Protein AF-A0A7W0Y5X2-F1 (afdb_monomer_lite)

Foldseek 3Di:
DDDDPPDDPDDDPDDAPPQPPPPDDDDDDDDDDDDDDDDDDDDDDDDDDDDDPDDPPPPPPPPDLPALADLLNLLLLLLQLCVVVVALQSLLLSLLLCLQQNSWFFQSNGPQNQDDQDPPADCALLRPRGGTDFDSSHPDRQFWATGSLGHDDGGPVRSCVVLPNLCRYSSSVSNVSLVQLLVLLCPDPLHDNQDDPPVSSSVVSSVLNNVLDPPDPSVLVSLLSCCCRVNNNSDPVSSVSSVVSSVVCCVPNNSSNPDDSDPQQEFKFKKFFAAPFDWFFFAADLDPPGDGPGTHTHGDIFIQGAWEFADWDQGPNGTARIWGDTDNGTTTCNRISDSGSDRNGHHDD

Radius of gyration: 24.92 Å; chains: 1; bounding box: 80×46×81 Å

Structure (mmCIF, N/CA/C/O backbone):
data_AF-A0A7W0Y5X2-F1
#
_entry.id   AF-A0A7W0Y5X2-F1
#
loop_
_atom_site.group_PDB
_atom_site.id
_atom_site.type_symbol
_atom_site.label_atom_id
_atom_site.label_alt_id
_atom_site.label_comp_id
_atom_site.label_asym_id
_atom_site.label_entity_id
_atom_site.label_seq_id
_atom_site.pdbx_PDB_ins_code
_atom_site.Cartn_x
_atom_site.Cartn_y
_atom_site.Cartn_z
_atom_site.occupancy
_atom_site.B_iso_or_equiv
_atom_site.auth_seq_id
_atom_site.auth_comp_id
_atom_site.auth_asym_id
_atom_site.auth_atom_id
_atom_site.pdbx_PDB_model_num
ATOM 1 N N . MET A 1 1 ? -28.959 5.910 -20.581 1.00 33.59 1 MET A N 1
ATOM 2 C CA . MET A 1 1 ? -28.536 6.889 -19.560 1.00 33.59 1 MET A CA 1
ATOM 3 C C . MET A 1 1 ? -27.051 6.691 -19.331 1.00 33.59 1 MET A C 1
ATOM 5 O O . MET A 1 1 ? -26.659 5.789 -18.606 1.00 33.59 1 MET A O 1
ATOM 9 N N . LEU A 1 2 ? -26.251 7.448 -20.078 1.00 25.67 2 LEU A N 1
ATOM 10 C CA . LEU A 1 2 ? -24.803 7.544 -19.936 1.00 25.67 2 LEU A CA 1
ATOM 11 C C . LEU A 1 2 ? -24.547 8.679 -18.940 1.00 25.67 2 LEU A C 1
ATOM 13 O O . LEU A 1 2 ? -25.005 9.791 -19.186 1.00 25.67 2 LEU A O 1
ATOM 17 N N . ALA A 1 3 ? -23.881 8.392 -17.824 1.00 27.73 3 ALA A N 1
ATOM 18 C CA . ALA A 1 3 ? -23.280 9.417 -16.981 1.00 27.73 3 ALA A CA 1
ATOM 19 C C . ALA A 1 3 ? -21.781 9.421 -17.287 1.00 27.73 3 ALA A C 1
ATOM 21 O O . ALA A 1 3 ? -21.092 8.412 -17.130 1.00 27.73 3 ALA A O 1
ATOM 22 N N . GLU A 1 4 ? -21.334 10.547 -17.823 1.00 27.88 4 GLU A N 1
ATOM 23 C CA . GLU A 1 4 ? -19.984 10.834 -18.280 1.00 27.88 4 GLU A CA 1
ATOM 24 C C . GLU A 1 4 ? -18.979 10.729 -17.126 1.00 27.88 4 GLU A C 1
ATOM 26 O O . GLU A 1 4 ? -19.058 11.456 -16.141 1.00 27.88 4 GLU A O 1
ATOM 31 N N . TYR A 1 5 ? -17.991 9.846 -17.275 1.00 27.75 5 TYR A N 1
ATOM 32 C CA . TYR A 1 5 ? -16.764 9.845 -16.478 1.00 27.75 5 TYR A CA 1
ATOM 33 C C . TYR A 1 5 ? -15.663 10.526 -17.304 1.00 27.75 5 TYR A C 1
ATOM 35 O O . TYR A 1 5 ? -14.670 9.918 -17.699 1.00 27.75 5 TYR A O 1
ATOM 43 N N . VAL A 1 6 ? -15.885 11.796 -17.653 1.00 30.88 6 VAL A N 1
ATOM 44 C CA . VAL A 1 6 ? -14.882 12.652 -18.299 1.00 30.88 6 VAL A CA 1
ATOM 45 C C . VAL A 1 6 ? -14.230 13.478 -17.198 1.00 30.88 6 VAL A C 1
ATOM 47 O O . VAL A 1 6 ? -14.781 14.466 -16.729 1.00 30.88 6 VAL A O 1
ATOM 50 N N . GLY A 1 7 ? -13.065 13.026 -16.739 1.00 27.72 7 GLY A N 1
ATOM 51 C CA . GLY A 1 7 ? -12.336 13.685 -15.656 1.00 27.72 7 GLY A CA 1
ATOM 52 C C . GLY A 1 7 ? -11.025 12.993 -15.300 1.00 27.72 7 GLY A C 1
ATOM 53 O O . GLY A 1 7 ? -10.744 12.778 -14.130 1.00 27.72 7 GLY A O 1
ATOM 54 N N . MET A 1 8 ? -10.231 12.594 -16.296 1.00 31.36 8 MET A N 1
ATOM 55 C CA . MET A 1 8 ? -8.873 12.071 -16.079 1.00 31.36 8 MET A CA 1
ATOM 56 C C . MET A 1 8 ? -7.878 12.716 -17.055 1.00 31.36 8 MET A C 1
ATOM 58 O O . MET A 1 8 ? -7.086 12.052 -17.714 1.00 31.36 8 MET A O 1
ATOM 62 N N . HIS A 1 9 ? -7.939 14.044 -17.168 1.00 30.58 9 HIS A N 1
ATOM 63 C CA . HIS A 1 9 ? -6.956 14.860 -17.890 1.00 30.58 9 HIS A CA 1
ATOM 64 C C . HIS A 1 9 ? -6.584 16.105 -17.083 1.00 30.58 9 HIS A C 1
ATOM 66 O O . HIS A 1 9 ? -6.687 17.237 -17.542 1.00 30.58 9 HIS A O 1
ATOM 72 N N . GLN A 1 10 ? -6.097 15.886 -15.866 1.00 26.30 10 GLN A N 1
ATOM 73 C CA . GLN A 1 10 ? -5.067 16.762 -15.330 1.00 26.30 10 GLN A CA 1
ATOM 74 C C . GLN A 1 10 ? -3.854 15.885 -15.071 1.00 26.30 10 GLN A C 1
ATOM 76 O O . GLN A 1 10 ? -3.878 15.003 -14.216 1.00 26.30 10 GLN A O 1
ATOM 81 N N . GLN A 1 11 ? -2.821 16.078 -15.891 1.00 30.19 11 GLN A N 1
ATOM 82 C CA . GLN A 1 11 ? -1.479 15.659 -15.518 1.00 30.19 11 GLN A CA 1
ATOM 83 C C . GLN A 1 11 ? -1.214 16.251 -14.126 1.00 30.19 11 GLN A C 1
ATOM 85 O O . GLN A 1 11 ? -1.441 17.457 -13.963 1.00 30.19 11 GLN A O 1
ATOM 90 N N . PRO A 1 12 ? -0.782 15.466 -13.122 1.00 31.64 12 PRO A N 1
ATOM 91 C CA . PRO A 1 12 ? -0.232 16.081 -11.926 1.00 31.64 12 PRO A CA 1
ATOM 92 C C . PRO A 1 12 ? 0.884 17.013 -12.395 1.00 31.64 12 PRO A C 1
ATOM 94 O O . PRO A 1 12 ? 1.674 16.648 -13.272 1.00 31.64 12 PRO A O 1
ATOM 97 N N . ALA A 1 13 ? 0.862 18.251 -11.895 1.00 28.09 13 ALA A N 1
ATOM 98 C CA . ALA A 1 13 ? 1.852 19.260 -12.223 1.00 28.09 13 ALA A CA 1
ATOM 99 C C . ALA A 1 13 ? 3.239 18.614 -12.172 1.00 28.09 13 ALA A C 1
ATOM 101 O O . ALA A 1 13 ? 3.598 18.010 -11.164 1.00 28.09 13 ALA A O 1
ATOM 102 N N . THR A 1 14 ? 3.984 18.703 -13.274 1.00 33.00 14 THR A N 1
ATOM 103 C CA . THR A 1 14 ? 5.377 18.265 -13.352 1.00 33.00 14 THR A CA 1
ATOM 104 C C . THR A 1 14 ? 6.122 18.792 -12.132 1.00 33.00 14 THR A C 1
ATOM 106 O O . THR A 1 14 ? 6.356 19.998 -12.027 1.00 33.00 14 THR A O 1
ATOM 109 N N . ARG A 1 15 ? 6.461 17.910 -11.193 1.00 38.31 15 ARG A N 1
ATOM 110 C CA . ARG A 1 15 ? 7.307 18.244 -10.056 1.00 38.31 15 ARG A CA 1
ATOM 111 C C . ARG A 1 15 ? 8.451 17.257 -9.973 1.00 38.31 15 ARG A C 1
ATOM 113 O O . ARG A 1 15 ? 8.271 16.064 -9.773 1.00 38.31 15 ARG A O 1
ATOM 120 N N . THR A 1 16 ? 9.633 17.831 -10.136 1.00 29.03 16 THR A N 1
ATOM 121 C CA . THR A 1 16 ? 10.919 17.315 -9.702 1.00 29.03 16 THR A CA 1
ATOM 122 C C . THR A 1 16 ? 10.820 16.924 -8.230 1.00 29.03 16 THR A C 1
ATOM 124 O O . THR A 1 16 ? 10.846 17.794 -7.361 1.00 29.03 16 THR A O 1
ATOM 127 N N . LEU A 1 17 ? 10.718 15.628 -7.941 1.00 36.03 17 LEU A N 1
ATOM 128 C CA . LEU A 1 17 ? 11.092 15.116 -6.630 1.00 36.03 17 LEU A CA 1
ATOM 129 C C . LEU A 1 17 ? 12.605 15.311 -6.504 1.00 36.03 17 LEU A C 1
ATOM 131 O O . LEU A 1 17 ? 13.387 14.692 -7.230 1.00 36.03 17 LEU A O 1
ATOM 135 N N . ILE A 1 18 ? 13.030 16.221 -5.629 1.00 32.81 18 ILE A N 1
ATOM 136 C CA . ILE A 1 18 ? 14.441 16.345 -5.268 1.00 32.81 18 ILE A CA 1
ATOM 137 C C . ILE A 1 18 ? 14.764 15.110 -4.430 1.00 32.81 18 ILE A C 1
ATOM 139 O O . ILE A 1 18 ? 14.521 15.063 -3.229 1.00 32.81 18 ILE A O 1
ATOM 143 N N . SER A 1 19 ? 15.269 14.077 -5.101 1.00 33.03 19 SER A N 1
ATOM 144 C CA . SER A 1 19 ? 15.800 12.885 -4.454 1.00 33.03 19 SER A CA 1
ATOM 145 C C . SER A 1 19 ? 16.907 13.317 -3.492 1.00 33.03 19 SER A C 1
ATOM 147 O O . SER A 1 19 ? 17.863 13.980 -3.905 1.00 33.03 19 SER A O 1
ATOM 149 N N . ALA A 1 20 ? 16.792 12.946 -2.216 1.00 34.38 20 ALA A N 1
ATOM 150 C CA . ALA A 1 20 ? 17.863 13.120 -1.248 1.00 34.38 20 ALA A CA 1
ATOM 151 C C . ALA A 1 20 ? 19.087 12.317 -1.719 1.00 34.38 20 ALA A C 1
ATOM 153 O O . ALA A 1 20 ? 19.147 11.093 -1.596 1.00 34.38 20 ALA A O 1
ATOM 154 N N . PHE A 1 21 ? 20.060 13.013 -2.307 1.00 29.08 21 PHE A N 1
ATOM 155 C CA . PHE A 1 21 ? 21.393 12.486 -2.563 1.00 29.08 21 PHE A CA 1
ATOM 156 C C . PHE A 1 21 ? 22.065 12.260 -1.202 1.00 29.08 21 PHE A C 1
ATOM 158 O O . PHE A 1 21 ? 22.603 13.183 -0.595 1.00 29.08 21 PHE A O 1
ATOM 165 N N . LEU A 1 22 ? 22.019 11.029 -0.696 1.00 32.47 22 LEU A N 1
ATOM 166 C CA . LEU A 1 22 ? 22.924 10.591 0.363 1.00 32.47 22 LEU A CA 1
ATOM 167 C C . LEU A 1 22 ? 24.325 10.473 -0.253 1.00 32.47 22 LEU A C 1
ATOM 169 O O . LEU A 1 22 ? 24.653 9.477 -0.895 1.00 32.47 22 LEU A O 1
ATOM 173 N N . LEU A 1 23 ? 25.140 11.517 -0.086 1.00 29.08 23 LEU A N 1
ATOM 174 C CA . LEU A 1 23 ? 26.590 11.426 -0.251 1.00 29.08 23 LEU A CA 1
ATOM 175 C C . LEU A 1 23 ? 27.112 10.394 0.755 1.00 29.08 23 LEU A C 1
ATOM 177 O O . LEU A 1 23 ? 27.053 10.604 1.966 1.00 29.08 23 LEU A O 1
ATOM 181 N N . GLY A 1 24 ? 27.586 9.259 0.244 1.00 27.50 24 GLY A N 1
ATOM 182 C CA . GLY A 1 24 ? 28.244 8.236 1.045 1.00 27.50 24 GLY A CA 1
ATOM 183 C C . GLY A 1 24 ? 29.541 8.777 1.642 1.00 27.50 24 GLY A C 1
ATOM 184 O O . GLY A 1 24 ? 30.429 9.213 0.913 1.00 27.50 24 GLY A O 1
ATOM 185 N N . VAL A 1 25 ? 29.654 8.727 2.968 1.00 27.52 25 VAL A N 1
ATOM 186 C CA . VAL A 1 25 ? 30.935 8.860 3.664 1.00 27.52 25 VAL A CA 1
ATOM 187 C C . VAL A 1 25 ? 31.594 7.486 3.655 1.00 27.52 25 VAL A C 1
ATOM 189 O O . VAL A 1 25 ? 31.147 6.560 4.328 1.00 27.52 25 VAL A O 1
ATOM 192 N N . THR A 1 26 ? 32.653 7.345 2.867 1.00 26.75 26 THR A N 1
ATOM 193 C CA . THR A 1 26 ? 33.569 6.208 2.931 1.00 26.75 26 THR A CA 1
ATOM 194 C C . THR A 1 26 ? 34.409 6.356 4.198 1.00 26.75 26 THR A C 1
ATOM 196 O O . THR A 1 26 ? 35.248 7.250 4.277 1.00 26.75 26 THR A O 1
ATOM 199 N N . ILE A 1 27 ? 34.200 5.498 5.198 1.00 29.61 27 ILE A N 1
ATOM 200 C CA . ILE A 1 27 ? 35.136 5.379 6.321 1.00 29.61 27 ILE A CA 1
ATOM 201 C C . ILE A 1 27 ? 36.202 4.370 5.899 1.00 29.61 27 ILE A C 1
ATOM 203 O O . ILE A 1 27 ? 35.926 3.181 5.742 1.00 29.61 27 ILE A O 1
ATOM 207 N N . ALA A 1 28 ? 37.411 4.871 5.656 1.00 27.92 28 ALA A N 1
ATOM 208 C CA . ALA A 1 28 ? 38.591 4.051 5.447 1.00 27.92 28 ALA A CA 1
ATOM 209 C C . ALA A 1 28 ? 38.943 3.317 6.749 1.00 27.92 28 ALA A C 1
ATOM 211 O O . ALA A 1 28 ? 39.032 3.924 7.816 1.00 27.92 28 ALA A O 1
ATOM 212 N N . SER A 1 29 ? 39.145 2.005 6.649 1.00 34.44 29 SER A N 1
ATOM 213 C CA . SER A 1 29 ? 39.657 1.162 7.725 1.00 34.44 29 SER A CA 1
ATOM 214 C C . SER A 1 29 ? 41.093 1.571 8.066 1.00 34.44 29 SER A C 1
ATOM 216 O O . SER A 1 29 ? 42.001 1.384 7.258 1.00 34.44 29 SER A O 1
ATOM 218 N N . GLY A 1 30 ? 41.295 2.129 9.259 1.00 29.52 30 GLY A N 1
ATOM 219 C CA . GLY A 1 30 ? 42.609 2.303 9.870 1.00 29.52 30 GLY A CA 1
ATOM 220 C C . GLY A 1 30 ? 42.866 1.160 10.844 1.00 29.52 30 GLY A C 1
ATOM 221 O O . GLY A 1 30 ? 42.219 1.079 11.884 1.00 29.52 30 GLY A O 1
ATOM 222 N N . ALA A 1 31 ? 43.777 0.263 10.479 1.00 30.55 31 ALA A N 1
ATOM 223 C CA . ALA A 1 31 ? 44.347 -0.719 11.386 1.00 30.55 31 ALA A CA 1
ATOM 224 C C . ALA A 1 31 ? 45.289 -0.019 12.376 1.00 30.55 31 ALA A C 1
ATOM 226 O O . ALA A 1 31 ? 46.109 0.794 11.952 1.00 30.55 31 ALA A O 1
ATOM 227 N N . CYS A 1 32 ? 45.232 -0.401 13.651 1.00 32.00 32 CYS A N 1
ATOM 228 C CA . CYS A 1 32 ? 46.357 -0.251 14.567 1.00 32.00 32 CYS A CA 1
ATOM 229 C C . CYS A 1 32 ? 46.652 -1.613 15.202 1.00 32.00 32 CYS A C 1
ATOM 231 O O . CYS A 1 32 ? 45.764 -2.281 15.728 1.00 32.00 32 CYS A O 1
ATOM 233 N N . LEU A 1 33 ? 47.913 -2.004 15.039 1.00 32.28 33 LEU A N 1
ATOM 234 C CA . LEU A 1 33 ? 48.594 -3.165 15.599 1.00 32.28 33 LEU A CA 1
ATOM 235 C C . LEU A 1 33 ? 48.669 -3.060 17.131 1.00 32.28 33 LEU A C 1
ATOM 237 O O . LEU A 1 33 ? 48.626 -1.956 17.674 1.00 32.28 33 LEU A O 1
ATOM 241 N N . GLY A 1 34 ? 48.742 -4.216 17.792 1.00 29.27 34 GLY A N 1
ATOM 242 C CA . GLY A 1 34 ? 48.764 -4.343 19.248 1.00 29.27 34 GLY A CA 1
ATOM 243 C C . GLY A 1 34 ? 50.112 -4.055 19.905 1.00 29.27 34 GLY A C 1
ATOM 244 O O . GLY A 1 34 ? 51.078 -3.729 19.223 1.00 29.27 34 GLY A O 1
ATOM 245 N N . ASP A 1 35 ? 50.127 -4.162 21.236 1.00 31.03 35 ASP A N 1
ATOM 246 C CA . ASP A 1 35 ? 51.025 -5.042 22.005 1.00 31.03 35 ASP A CA 1
ATOM 247 C C . ASP A 1 35 ? 50.750 -4.949 23.526 1.00 31.03 35 ASP A C 1
ATOM 249 O O . ASP A 1 35 ? 50.415 -3.875 24.023 1.00 31.03 35 ASP A O 1
ATOM 253 N N . ALA A 1 36 ? 50.936 -6.105 24.191 1.00 35.28 36 ALA A N 1
ATOM 254 C CA . ALA A 1 36 ? 51.294 -6.394 25.599 1.00 35.28 36 ALA A CA 1
ATOM 255 C C . ALA A 1 36 ? 50.411 -5.834 26.745 1.00 35.28 36 ALA A C 1
ATOM 257 O O . ALA A 1 36 ? 50.268 -4.628 26.914 1.00 35.28 36 ALA A O 1
ATOM 258 N N . ASP A 1 37 ? 49.676 -6.685 27.473 1.00 34.62 37 ASP A N 1
ATOM 259 C CA . ASP A 1 37 ? 50.094 -7.512 28.638 1.00 34.62 37 ASP A CA 1
ATOM 260 C C . ASP A 1 37 ? 50.290 -6.697 29.934 1.00 34.62 37 ASP A C 1
ATOM 262 O O . ASP A 1 37 ? 51.176 -5.853 30.001 1.00 34.62 37 ASP A O 1
ATOM 266 N N . GLU A 1 38 ? 49.448 -6.949 30.952 1.00 41.00 38 GLU A N 1
ATOM 267 C CA . GLU A 1 38 ? 49.808 -7.457 32.300 1.00 41.00 38 GLU A CA 1
ATOM 268 C C . GLU A 1 38 ? 48.545 -7.611 33.194 1.00 41.00 38 GLU A C 1
ATOM 270 O O . GLU A 1 38 ? 47.543 -6.911 33.041 1.00 41.00 38 GLU A O 1
ATOM 275 N N . ASP A 1 39 ? 48.619 -8.602 34.083 1.00 39.81 39 ASP A N 1
ATOM 276 C CA . ASP A 1 39 ? 47.575 -9.356 34.803 1.00 39.81 39 ASP A CA 1
ATOM 277 C C . ASP A 1 39 ? 46.966 -8.680 36.075 1.00 39.81 39 ASP A C 1
ATOM 279 O O . ASP A 1 39 ? 47.395 -7.595 36.476 1.00 39.81 39 ASP A O 1
ATOM 283 N N . PRO A 1 40 ? 45.946 -9.292 36.734 1.00 54.59 40 PRO A N 1
ATOM 284 C CA . PRO A 1 40 ? 44.986 -8.621 37.619 1.00 54.59 40 PRO A CA 1
ATOM 285 C C . PRO A 1 40 ? 45.316 -8.723 39.119 1.00 54.59 40 PRO A C 1
ATOM 287 O O . PRO A 1 40 ? 45.987 -9.650 39.568 1.00 54.59 40 PRO A O 1
ATOM 290 N N . VAL A 1 41 ? 44.733 -7.832 39.933 1.00 38.25 41 VAL A N 1
ATOM 291 C CA . VAL A 1 41 ? 44.681 -7.999 41.397 1.00 38.25 41 VAL A CA 1
ATOM 292 C C . VAL A 1 41 ? 43.269 -7.727 41.909 1.00 38.25 41 VAL A C 1
ATOM 294 O O . VAL A 1 41 ? 42.742 -6.623 41.786 1.00 38.25 41 VAL A O 1
ATOM 297 N N . ALA A 1 42 ? 42.673 -8.771 42.482 1.00 38.97 42 ALA A N 1
ATOM 298 C CA . ALA A 1 42 ? 41.458 -8.724 43.279 1.00 38.97 42 ALA A CA 1
ATOM 299 C C . ALA A 1 42 ? 41.751 -8.148 44.672 1.00 38.97 42 ALA A C 1
ATOM 301 O O . ALA A 1 42 ? 42.771 -8.476 45.279 1.00 38.97 42 ALA A O 1
ATOM 302 N N . ALA A 1 43 ? 40.828 -7.352 45.205 1.00 39.12 43 ALA A N 1
ATOM 303 C CA . ALA A 1 43 ? 40.746 -7.079 46.632 1.00 39.12 43 ALA A CA 1
ATOM 304 C C . ALA A 1 43 ? 39.273 -6.974 47.031 1.00 39.12 43 ALA A C 1
ATOM 306 O O . ALA A 1 43 ? 38.533 -6.127 46.532 1.00 39.12 43 ALA A O 1
ATOM 307 N N . GLU A 1 44 ? 38.875 -7.894 47.900 1.00 44.72 44 GLU A N 1
ATOM 308 C CA . GLU A 1 44 ? 37.590 -7.941 48.581 1.00 44.72 44 GLU A CA 1
ATOM 309 C C . GLU A 1 44 ? 37.564 -6.922 49.728 1.00 44.72 44 GLU A C 1
ATOM 311 O O . GLU A 1 44 ? 38.598 -6.609 50.323 1.00 44.72 44 GLU A O 1
ATOM 316 N N . GLY A 1 45 ? 36.371 -6.428 50.052 1.00 33.91 45 GLY A N 1
ATOM 317 C CA . GLY A 1 45 ? 36.127 -5.565 51.200 1.00 33.91 45 GLY A CA 1
ATOM 318 C C . GLY A 1 45 ? 34.632 -5.352 51.400 1.00 33.91 45 GLY A C 1
ATOM 319 O O . GLY A 1 45 ? 34.038 -4.493 50.755 1.00 33.91 45 GLY A O 1
ATOM 320 N N . GLU A 1 46 ? 34.034 -6.157 52.276 1.00 44.47 46 GLU A N 1
ATOM 321 C CA . GLU A 1 46 ? 32.698 -5.940 52.831 1.00 44.47 46 GLU A CA 1
ATOM 322 C C . GLU A 1 46 ? 32.751 -4.863 53.926 1.00 44.47 46 GLU A C 1
ATOM 324 O O . GLU A 1 46 ? 33.627 -4.899 54.792 1.00 44.47 46 GLU A O 1
ATOM 329 N N . ALA A 1 47 ? 31.788 -3.940 53.912 1.00 39.06 47 ALA A N 1
ATOM 330 C CA . ALA A 1 47 ? 31.318 -3.229 55.098 1.00 39.06 47 ALA A CA 1
ATOM 331 C C . ALA A 1 47 ? 29.892 -2.716 54.841 1.00 39.06 47 ALA A C 1
ATOM 333 O O . ALA A 1 47 ? 29.665 -1.873 53.972 1.00 39.06 47 ALA A O 1
ATOM 334 N N . GLU A 1 48 ? 28.944 -3.274 55.589 1.00 40.38 48 GLU A N 1
ATOM 335 C CA . GLU A 1 48 ? 27.598 -2.746 55.799 1.00 40.38 48 GLU A CA 1
ATOM 336 C C . GLU A 1 48 ? 27.680 -1.480 56.667 1.00 40.38 48 GLU A C 1
ATOM 338 O O . GLU A 1 48 ? 28.487 -1.456 57.594 1.00 40.38 48 GLU A O 1
ATOM 343 N N . GLU A 1 49 ? 26.868 -0.451 56.393 1.00 39.25 49 GLU A N 1
ATOM 344 C CA . GLU A 1 49 ? 25.826 0.011 57.330 1.00 39.25 49 GLU A CA 1
ATOM 345 C C . GLU A 1 49 ? 25.054 1.258 56.840 1.00 39.25 49 GLU A C 1
ATOM 347 O O . GLU A 1 49 ? 25.619 2.192 56.275 1.00 39.25 49 GLU A O 1
ATOM 352 N N . GLU A 1 50 ? 23.762 1.235 57.188 1.00 34.84 50 GLU A N 1
ATOM 353 C CA . GLU A 1 50 ? 22.856 2.353 57.504 1.00 34.84 50 GLU A CA 1
ATOM 354 C C . GLU A 1 50 ? 22.212 3.142 56.348 1.00 34.84 50 GLU A C 1
ATOM 356 O O . GLU A 1 50 ? 22.843 3.713 55.462 1.00 34.84 50 GLU A O 1
ATOM 361 N N . GLY A 1 51 ? 20.877 3.132 56.381 1.00 39.47 51 GLY A N 1
ATOM 362 C CA . GLY A 1 51 ? 20.006 3.649 55.343 1.00 39.47 51 GLY A CA 1
ATOM 363 C C . GLY A 1 51 ? 19.809 5.159 55.358 1.00 39.47 51 GLY A C 1
ATOM 364 O O . GLY A 1 51 ? 19.832 5.825 56.389 1.00 39.47 51 GLY A O 1
ATOM 365 N N . GLU A 1 52 ? 19.476 5.657 54.178 1.00 41.19 52 GLU A N 1
ATOM 366 C CA . GLU A 1 52 ? 18.753 6.902 53.987 1.00 41.19 52 GLU A CA 1
ATOM 367 C C . GLU A 1 52 ? 17.675 6.606 52.939 1.00 41.19 52 GLU A C 1
ATOM 369 O O . GLU A 1 52 ? 17.943 5.941 51.933 1.00 41.19 52 GLU A O 1
ATOM 374 N N . GLU A 1 53 ? 16.429 6.995 53.214 1.00 42.53 53 GLU A N 1
ATOM 375 C CA . GLU A 1 53 ? 15.297 6.773 52.315 1.00 42.53 53 GLU A CA 1
ATOM 376 C C . GLU A 1 53 ? 15.514 7.567 51.020 1.00 42.53 53 GLU A C 1
ATOM 378 O O . GLU A 1 53 ? 15.194 8.750 50.921 1.00 42.53 53 GLU A O 1
ATOM 383 N N . GLY A 1 54 ? 16.113 6.908 50.029 1.00 31.83 54 GLY A N 1
ATOM 384 C CA . GLY A 1 54 ? 16.252 7.428 48.681 1.00 31.83 54 GLY A CA 1
ATOM 385 C C . GLY A 1 54 ? 14.884 7.466 48.023 1.00 31.83 54 GLY A C 1
ATOM 386 O O . GLY A 1 54 ? 14.255 6.426 47.818 1.00 31.83 54 GLY A O 1
ATOM 387 N N . GLU A 1 55 ? 14.427 8.673 47.700 1.00 40.75 55 GLU A N 1
ATOM 388 C CA . GLU A 1 55 ? 13.324 8.896 46.776 1.00 40.75 55 GLU A CA 1
ATOM 389 C C . GLU A 1 55 ? 13.476 7.947 45.583 1.00 40.75 55 GLU A C 1
ATOM 391 O O . GLU A 1 55 ? 14.549 7.863 44.978 1.00 40.75 55 GLU A O 1
ATOM 396 N N . VAL A 1 56 ? 12.409 7.212 45.258 1.00 34.72 56 VAL A N 1
ATOM 397 C CA . VAL A 1 56 ? 12.324 6.461 44.006 1.00 34.72 56 VAL A CA 1
ATOM 398 C C . VAL A 1 56 ? 12.402 7.493 42.888 1.00 34.72 56 VAL A C 1
ATOM 400 O O . VAL A 1 56 ? 11.394 8.053 42.464 1.00 34.72 56 VAL A O 1
ATOM 403 N N . PHE A 1 57 ? 13.619 7.777 42.437 1.00 30.67 57 PHE A N 1
ATOM 404 C CA . PHE A 1 57 ? 13.844 8.322 41.119 1.00 30.67 57 PHE A CA 1
ATOM 405 C C . PHE A 1 57 ? 13.334 7.242 40.172 1.00 30.67 57 PHE A C 1
ATOM 407 O O . PHE A 1 57 ? 13.994 6.225 39.958 1.00 30.67 57 PHE A O 1
ATOM 414 N N . GLU A 1 58 ? 12.115 7.432 39.663 1.00 37.28 58 GLU A N 1
ATOM 415 C CA . GLU A 1 58 ? 11.729 6.813 38.404 1.00 37.28 58 GLU A CA 1
ATOM 416 C C . GLU A 1 58 ? 12.883 7.094 37.444 1.00 37.28 58 GLU A C 1
ATOM 418 O O . GLU A 1 58 ? 13.212 8.258 37.181 1.00 37.28 58 GLU A O 1
ATOM 423 N N . GLU A 1 59 ? 13.563 6.036 36.994 1.00 39.78 59 GLU A N 1
ATOM 424 C CA . GLU A 1 59 ? 14.484 6.187 35.881 1.00 39.78 59 GLU A CA 1
ATOM 425 C C . GLU A 1 59 ? 13.705 6.901 34.776 1.00 39.78 59 GLU A C 1
ATOM 427 O O . GLU A 1 59 ? 12.612 6.445 34.428 1.00 39.78 59 GLU A O 1
ATOM 432 N N . PRO A 1 60 ? 14.196 8.035 34.247 1.00 39.97 60 PRO A N 1
ATOM 433 C CA . PRO A 1 60 ? 13.522 8.673 33.139 1.00 39.97 60 PRO A CA 1
ATOM 434 C C . PRO A 1 60 ? 13.551 7.658 32.009 1.00 39.97 60 PRO A C 1
ATOM 436 O O . PRO A 1 60 ? 14.643 7.341 31.535 1.00 39.97 60 PRO A O 1
ATOM 439 N N . ASP A 1 61 ? 12.369 7.138 31.653 1.00 43.50 61 ASP A N 1
ATOM 440 C CA . ASP A 1 61 ? 12.122 6.206 30.559 1.00 43.50 61 ASP A CA 1
ATOM 441 C C . ASP A 1 61 ? 13.196 6.390 29.494 1.00 43.50 61 ASP A C 1
ATOM 443 O O . ASP A 1 61 ? 13.187 7.378 28.748 1.00 43.50 61 ASP A O 1
ATOM 447 N N . GLY A 1 62 ? 14.188 5.492 29.505 1.00 35.72 62 GLY A N 1
ATOM 448 C CA . GLY A 1 62 ? 15.331 5.585 28.617 1.00 35.72 62 GLY A CA 1
ATOM 449 C C . GLY A 1 62 ? 14.791 5.778 27.211 1.00 35.72 62 GLY A C 1
ATOM 450 O O . GLY A 1 62 ? 14.010 4.951 26.743 1.00 35.72 62 GLY A O 1
ATOM 451 N N . GLY A 1 63 ? 15.143 6.908 26.589 1.00 36.12 63 GLY A N 1
ATOM 452 C CA . GLY A 1 63 ? 14.607 7.408 25.323 1.00 36.12 63 GLY A CA 1
ATOM 453 C C . GLY A 1 63 ? 14.920 6.524 24.115 1.00 36.12 63 GLY A C 1
ATOM 454 O O . GLY A 1 63 ? 15.495 6.981 23.129 1.00 36.12 63 GLY A O 1
ATOM 455 N N . GLY A 1 64 ? 14.537 5.253 24.165 1.00 38.97 64 GLY A N 1
ATOM 456 C CA . GLY A 1 64 ? 14.356 4.413 23.004 1.00 38.97 64 GLY A CA 1
ATOM 457 C C . GLY A 1 64 ? 13.117 4.908 22.276 1.00 38.97 64 GLY A C 1
ATOM 458 O O . GLY A 1 64 ? 12.024 4.930 22.838 1.00 38.97 64 GLY A O 1
ATOM 459 N N . LEU A 1 65 ? 13.283 5.325 21.019 1.00 51.34 65 LEU A N 1
ATOM 460 C CA . LEU A 1 65 ? 12.162 5.553 20.111 1.00 51.34 65 LEU A CA 1
ATOM 461 C C . LEU A 1 65 ? 11.198 4.367 20.222 1.00 51.34 65 LEU A C 1
ATOM 463 O O . LEU A 1 65 ? 11.546 3.246 19.847 1.00 51.34 65 LEU A O 1
ATOM 467 N N . ARG A 1 66 ? 9.996 4.608 20.753 1.00 61.78 66 ARG A N 1
ATOM 468 C CA . ARG A 1 66 ? 8.919 3.619 20.763 1.00 61.78 66 ARG A CA 1
ATOM 469 C C . ARG A 1 66 ? 8.603 3.265 19.314 1.00 61.78 66 ARG A C 1
ATOM 471 O O . ARG A 1 66 ? 7.932 4.029 18.626 1.00 61.78 66 ARG A O 1
ATOM 478 N N . LEU A 1 67 ? 9.107 2.117 18.872 1.00 79.44 67 LEU A N 1
ATOM 479 C CA . LEU A 1 67 ? 8.797 1.542 17.572 1.00 79.44 67 LEU A CA 1
ATOM 480 C C . LEU A 1 67 ? 7.326 1.108 17.574 1.00 79.44 67 LEU A C 1
ATOM 482 O O . LEU A 1 67 ? 6.952 0.171 18.277 1.00 79.44 67 LEU A O 1
ATOM 486 N N . VAL A 1 68 ? 6.500 1.802 16.800 1.00 85.44 68 VAL A N 1
ATOM 487 C CA . VAL A 1 68 ? 5.062 1.573 16.656 1.00 85.44 68 VAL A CA 1
ATOM 488 C C . VAL A 1 68 ? 4.796 0.417 15.696 1.00 85.44 68 VAL A C 1
ATOM 490 O O . VAL A 1 68 ? 4.044 -0.497 16.025 1.00 85.44 68 VAL A O 1
ATOM 493 N N . ILE A 1 69 ? 5.438 0.417 14.523 1.00 82.38 69 ILE A N 1
ATOM 494 C CA . ILE A 1 69 ? 5.350 -0.664 13.538 1.00 82.38 69 ILE A CA 1
ATOM 495 C C . ILE A 1 69 ? 6.756 -1.072 13.103 1.00 82.38 69 ILE A C 1
ATOM 497 O O . ILE A 1 69 ? 7.513 -0.296 12.522 1.00 82.38 69 ILE A O 1
ATOM 501 N N . SER A 1 70 ? 7.114 -2.338 13.329 1.00 85.25 70 SER A N 1
ATOM 502 C CA . SER A 1 70 ? 8.394 -2.854 12.841 1.00 85.25 70 SER A CA 1
ATOM 503 C C . SER A 1 70 ? 8.417 -2.940 11.312 1.00 85.25 70 SER A C 1
ATOM 505 O O . SER A 1 70 ? 7.418 -3.276 10.674 1.00 85.25 70 SER A O 1
ATOM 507 N N . ARG A 1 71 ? 9.591 -2.735 10.700 1.00 86.75 71 ARG A N 1
ATOM 508 C CA . ARG A 1 71 ? 9.762 -2.877 9.239 1.00 86.75 71 ARG A CA 1
ATOM 509 C C . ARG A 1 71 ? 9.351 -4.272 8.741 1.00 86.75 71 ARG A C 1
ATOM 511 O O . ARG A 1 71 ? 8.774 -4.394 7.665 1.00 86.75 71 ARG A O 1
ATOM 518 N N . GLN A 1 72 ? 9.562 -5.318 9.548 1.00 83.44 72 GLN A N 1
ATOM 519 C CA . GLN A 1 72 ? 9.094 -6.675 9.243 1.00 83.44 72 GLN A CA 1
ATOM 520 C C . GLN A 1 72 ? 7.560 -6.767 9.211 1.00 83.44 72 GLN A C 1
ATOM 522 O O . GLN A 1 72 ? 7.010 -7.413 8.316 1.00 83.44 72 GLN A O 1
ATOM 527 N N . ALA A 1 73 ? 6.869 -6.132 10.165 1.00 81.75 73 ALA A N 1
ATOM 528 C CA . ALA A 1 73 ? 5.411 -6.059 10.168 1.00 81.75 73 ALA A CA 1
ATOM 529 C C . ALA A 1 73 ? 4.901 -5.285 8.944 1.00 81.75 73 ALA A C 1
ATOM 531 O O . ALA A 1 73 ? 4.027 -5.788 8.245 1.00 81.75 73 ALA A O 1
ATOM 532 N N . THR A 1 74 ? 5.522 -4.151 8.598 1.00 89.50 74 THR A N 1
ATOM 533 C CA . THR A 1 74 ? 5.197 -3.405 7.372 1.00 89.50 74 THR A CA 1
ATOM 534 C C . THR A 1 74 ? 5.321 -4.276 6.120 1.00 89.50 74 THR A C 1
ATOM 536 O O . THR A 1 74 ? 4.395 -4.325 5.312 1.00 89.50 74 THR A O 1
ATOM 539 N N . VAL A 1 75 ? 6.430 -5.007 5.956 1.00 89.81 75 VAL A N 1
ATOM 540 C CA . VAL A 1 75 ? 6.644 -5.897 4.798 1.00 89.81 75 VAL A CA 1
ATOM 541 C C . VAL A 1 75 ? 5.603 -7.017 4.743 1.00 89.81 75 VAL A C 1
ATOM 543 O O . VAL A 1 75 ? 5.106 -7.340 3.661 1.00 89.81 75 VAL A O 1
ATOM 546 N N . ASN A 1 76 ? 5.228 -7.586 5.892 1.00 83.25 76 ASN A N 1
ATOM 547 C CA . ASN A 1 76 ? 4.166 -8.589 5.965 1.00 83.25 76 ASN A CA 1
ATOM 548 C C . ASN A 1 76 ? 2.820 -8.011 5.509 1.00 83.25 76 ASN A C 1
ATOM 550 O O . ASN A 1 76 ? 2.154 -8.626 4.676 1.00 83.25 76 ASN A O 1
ATOM 554 N N . THR A 1 77 ? 2.460 -6.812 5.968 1.00 85.56 77 THR A N 1
ATOM 555 C CA . THR A 1 77 ? 1.226 -6.140 5.545 1.00 85.56 77 THR A CA 1
ATOM 556 C C . THR A 1 77 ? 1.254 -5.807 4.054 1.00 85.56 77 THR A C 1
ATOM 558 O O . THR A 1 77 ? 0.273 -6.060 3.356 1.00 85.56 77 THR A O 1
ATOM 561 N N . VAL A 1 78 ? 2.387 -5.332 3.515 1.00 92.94 78 VAL A N 1
ATOM 562 C CA . VAL A 1 78 ? 2.551 -5.107 2.066 1.00 92.94 78 VAL A CA 1
ATOM 563 C C . VAL A 1 78 ? 2.280 -6.390 1.287 1.00 92.94 78 VAL A C 1
ATOM 565 O O . VAL A 1 78 ? 1.504 -6.378 0.330 1.00 92.94 78 VAL A O 1
ATOM 568 N N . ARG A 1 79 ? 2.875 -7.512 1.709 1.00 87.38 79 ARG A N 1
ATOM 569 C CA . ARG A 1 79 ? 2.651 -8.819 1.084 1.00 87.38 79 ARG A CA 1
ATOM 570 C C . ARG A 1 79 ? 1.175 -9.214 1.131 1.00 87.38 79 ARG A C 1
ATOM 572 O O . ARG A 1 79 ? 0.661 -9.706 0.131 1.00 87.38 79 ARG A O 1
ATOM 579 N N . ASP A 1 80 ? 0.499 -9.020 2.255 1.00 82.62 80 ASP A N 1
ATOM 580 C CA . ASP A 1 80 ? -0.874 -9.495 2.440 1.00 82.62 80 ASP A CA 1
ATOM 581 C C . ASP A 1 80 ? -1.883 -8.659 1.641 1.00 82.62 80 ASP A C 1
ATOM 583 O O . ASP A 1 80 ? -2.737 -9.225 0.951 1.00 82.62 80 ASP A O 1
ATOM 587 N N . VAL A 1 81 ? -1.724 -7.331 1.622 1.00 84.12 81 VAL A N 1
ATOM 588 C CA . VAL A 1 81 ? -2.528 -6.431 0.778 1.00 84.12 81 VAL A CA 1
ATOM 589 C C . VAL A 1 81 ? -2.265 -6.694 -0.710 1.00 84.12 81 VAL A C 1
ATOM 591 O O . VAL A 1 81 ? -3.204 -6.722 -1.507 1.00 84.12 81 VAL A O 1
ATOM 594 N N . ALA A 1 82 ? -1.010 -6.944 -1.098 1.00 89.62 82 ALA A N 1
ATOM 595 C CA . ALA A 1 82 ? -0.650 -7.305 -2.469 1.00 89.62 82 ALA A CA 1
ATOM 596 C C . ALA A 1 82 ? -1.274 -8.649 -2.891 1.00 89.62 82 ALA A C 1
ATOM 598 O O . ALA A 1 82 ? -1.912 -8.739 -3.943 1.00 89.62 82 ALA A O 1
ATOM 599 N N . ARG A 1 83 ? -1.175 -9.685 -2.048 1.00 84.88 83 AR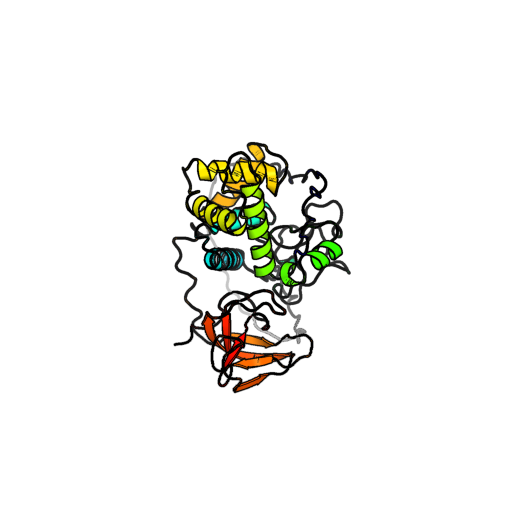G A N 1
ATOM 600 C CA . ARG A 1 83 ? -1.741 -11.017 -2.321 1.00 84.88 83 ARG A CA 1
ATOM 601 C C . ARG A 1 83 ? -3.260 -10.996 -2.430 1.00 84.88 83 ARG A C 1
ATOM 603 O O . ARG A 1 83 ? -3.802 -11.683 -3.292 1.00 84.88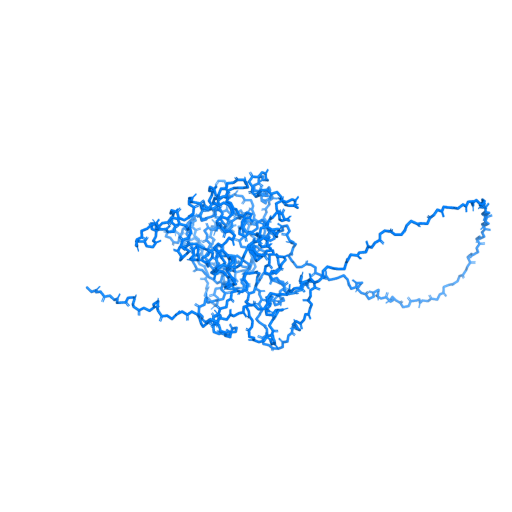 83 ARG A O 1
ATOM 610 N N . ALA A 1 84 ? -3.943 -10.173 -1.632 1.00 80.31 84 ALA A N 1
ATOM 611 C CA . ALA A 1 84 ? -5.389 -9.968 -1.754 1.00 80.31 84 ALA A CA 1
ATOM 612 C C . ALA A 1 84 ? -5.807 -9.429 -3.139 1.00 80.31 84 ALA A C 1
ATOM 614 O O . ALA A 1 84 ? -6.963 -9.567 -3.530 1.00 80.31 84 ALA A O 1
ATOM 615 N N . ARG A 1 85 ? -4.860 -8.858 -3.895 1.00 84.81 85 ARG A N 1
ATOM 616 C CA . ARG A 1 85 ? -5.029 -8.321 -5.253 1.00 84.81 85 ARG A CA 1
ATOM 617 C C . ARG A 1 85 ? -4.377 -9.201 -6.331 1.00 84.81 85 ARG A C 1
ATOM 619 O O . ARG A 1 85 ? -4.181 -8.758 -7.458 1.00 84.81 85 ARG A O 1
ATOM 626 N N . GLY A 1 86 ? -3.997 -10.434 -5.989 1.00 83.19 86 GLY A N 1
ATOM 627 C CA . GLY A 1 86 ? -3.344 -11.372 -6.907 1.00 83.19 86 GLY A CA 1
ATOM 628 C C . GLY A 1 86 ? -1.873 -11.059 -7.204 1.00 83.19 86 GLY A C 1
ATOM 629 O O . GLY A 1 86 ? -1.290 -11.688 -8.085 1.00 83.19 86 GLY A O 1
ATOM 630 N N . ILE A 1 87 ? -1.253 -10.116 -6.488 1.00 91.75 87 ILE A N 1
ATOM 631 C CA . ILE A 1 87 ? 0.163 -9.774 -6.647 1.00 91.75 87 ILE A CA 1
ATOM 632 C C . ILE A 1 87 ? 0.984 -10.677 -5.724 1.00 91.75 87 ILE A C 1
ATOM 634 O O . ILE A 1 87 ? 0.965 -10.545 -4.501 1.00 91.75 87 ILE A O 1
ATOM 638 N N . THR A 1 88 ? 1.728 -11.609 -6.311 1.00 88.12 88 THR A N 1
ATOM 639 C CA . THR A 1 88 ? 2.646 -12.503 -5.592 1.00 88.12 88 THR A CA 1
ATOM 640 C C . THR A 1 88 ? 4.014 -11.865 -5.379 1.00 88.12 88 THR A C 1
ATOM 642 O O . THR A 1 88 ? 4.759 -12.284 -4.501 1.00 88.12 88 THR A O 1
ATOM 645 N N . ASN A 1 89 ? 4.350 -10.840 -6.165 1.00 90.94 89 ASN A N 1
ATOM 646 C CA . ASN A 1 89 ? 5.630 -10.142 -6.100 1.00 90.94 89 ASN A CA 1
ATOM 647 C C . ASN A 1 89 ? 5.584 -8.925 -5.159 1.00 90.94 89 ASN A C 1
ATOM 649 O O . ASN A 1 89 ? 5.876 -7.795 -5.548 1.00 90.94 89 ASN A O 1
ATOM 653 N N . GLY A 1 90 ? 5.176 -9.157 -3.907 1.00 91.25 90 GLY A N 1
ATOM 654 C CA . GLY A 1 90 ? 5.040 -8.102 -2.894 1.00 91.25 90 GLY A CA 1
ATOM 655 C C . GLY A 1 90 ? 6.356 -7.383 -2.573 1.00 91.25 90 GLY A C 1
ATOM 656 O O . GLY A 1 90 ? 6.334 -6.225 -2.168 1.00 91.25 90 GLY A O 1
ATOM 657 N N . THR A 1 91 ? 7.504 -8.024 -2.811 1.00 92.06 91 THR A N 1
ATOM 658 C CA . THR A 1 91 ? 8.825 -7.415 -2.596 1.00 92.06 91 THR A CA 1
ATOM 659 C C . THR A 1 91 ? 9.084 -6.232 -3.522 1.00 92.06 91 THR A C 1
ATOM 661 O O . THR A 1 91 ? 9.678 -5.264 -3.064 1.00 92.06 91 THR A O 1
ATOM 664 N N . LEU A 1 92 ? 8.598 -6.242 -4.772 1.00 96.31 92 LEU A N 1
ATOM 665 C CA . LEU A 1 92 ? 8.691 -5.058 -5.639 1.00 96.31 92 LEU A CA 1
ATOM 666 C C . LEU A 1 92 ? 7.956 -3.861 -5.027 1.00 96.31 92 LEU A C 1
ATOM 668 O O . LEU A 1 92 ? 8.486 -2.757 -5.000 1.00 96.31 92 LEU A O 1
ATOM 672 N N . ILE A 1 93 ? 6.761 -4.098 -4.481 1.00 97.31 93 ILE A N 1
ATOM 673 C CA . ILE A 1 93 ? 5.936 -3.069 -3.836 1.00 97.31 93 ILE A CA 1
ATOM 674 C C . ILE A 1 93 ? 6.620 -2.541 -2.568 1.00 97.31 93 ILE A C 1
ATOM 676 O O . ILE A 1 93 ? 6.747 -1.332 -2.382 1.00 97.31 93 ILE A O 1
ATOM 680 N N . ALA A 1 94 ? 7.119 -3.445 -1.722 1.00 96.38 94 ALA A N 1
ATOM 681 C CA . ALA A 1 94 ? 7.864 -3.087 -0.518 1.00 96.38 94 ALA A CA 1
ATOM 682 C C . ALA A 1 94 ? 9.170 -2.347 -0.849 1.00 96.38 94 ALA A C 1
ATOM 684 O O . ALA A 1 94 ? 9.559 -1.440 -0.125 1.00 96.38 94 ALA A O 1
ATOM 685 N N . GLY A 1 95 ? 9.828 -2.689 -1.955 1.00 96.94 95 GLY A N 1
ATOM 686 C CA . GLY A 1 95 ? 11.029 -2.011 -2.431 1.00 96.94 95 GLY A CA 1
ATOM 687 C C . GLY A 1 95 ? 10.798 -0.539 -2.773 1.00 96.94 95 GLY A C 1
ATOM 688 O O . GLY A 1 95 ? 11.633 0.295 -2.425 1.00 96.94 95 GLY A O 1
ATOM 689 N N . ILE A 1 96 ? 9.644 -0.206 -3.365 1.00 97.69 96 ILE A N 1
ATOM 690 C CA . ILE A 1 96 ? 9.245 1.192 -3.590 1.00 97.69 96 ILE A CA 1
ATOM 691 C C . ILE A 1 96 ? 9.023 1.905 -2.255 1.00 97.69 96 ILE A C 1
ATOM 693 O O . ILE A 1 96 ? 9.680 2.907 -2.005 1.00 97.69 96 ILE A O 1
ATOM 697 N N . ALA A 1 97 ? 8.234 1.346 -1.333 1.00 96.19 97 ALA A N 1
ATOM 698 C CA . ALA A 1 97 ? 8.073 1.936 0.005 1.00 96.19 97 ALA A CA 1
ATOM 699 C C . ALA A 1 97 ? 9.403 2.072 0.781 1.00 96.19 97 ALA A C 1
ATOM 701 O O . ALA A 1 97 ? 9.600 3.012 1.549 1.00 96.19 97 ALA A O 1
ATOM 702 N N . ASN A 1 98 ? 10.351 1.151 0.584 1.00 95.69 98 ASN A N 1
ATOM 703 C CA . ASN A 1 98 ? 11.684 1.242 1.178 1.00 95.69 98 ASN A CA 1
ATOM 704 C C . ASN A 1 98 ? 12.506 2.394 0.587 1.00 95.69 98 ASN A C 1
ATOM 706 O O . ASN A 1 98 ? 13.273 3.038 1.299 1.00 95.69 98 ASN A O 1
ATOM 710 N N . ALA A 1 99 ? 12.348 2.657 -0.707 1.00 94.44 99 ALA A N 1
ATOM 711 C CA . ALA A 1 99 ? 13.001 3.765 -1.384 1.00 94.44 99 ALA A CA 1
ATOM 712 C C . ALA A 1 99 ? 12.420 5.128 -0.990 1.00 94.44 99 ALA A C 1
ATOM 714 O O . ALA A 1 99 ? 13.195 6.074 -0.854 1.00 94.44 99 ALA A O 1
ATOM 715 N N . GLU A 1 100 ? 11.103 5.200 -0.783 1.00 91.06 100 GLU A N 1
ATOM 716 C CA . GLU A 1 100 ? 10.399 6.428 -0.401 1.00 91.06 100 GLU A CA 1
ATOM 717 C C . GLU A 1 100 ? 10.622 6.788 1.070 1.00 91.06 100 GLU A C 1
ATOM 719 O O . GLU A 1 100 ? 10.961 7.924 1.396 1.00 91.06 100 GLU A O 1
ATOM 724 N N . THR A 1 101 ? 10.440 5.825 1.979 1.00 92.12 101 THR A N 1
ATOM 725 C CA . THR A 1 101 ? 10.403 6.114 3.421 1.00 92.12 101 THR A CA 1
ATOM 726 C C . THR A 1 101 ? 11.048 5.033 4.275 1.00 92.12 101 THR A C 1
ATOM 728 O O . THR A 1 101 ? 10.747 4.916 5.461 1.00 92.12 101 THR A O 1
ATOM 731 N N . ASN A 1 102 ? 11.926 4.202 3.712 1.00 92.06 102 ASN A N 1
ATOM 732 C CA . ASN A 1 102 ? 12.567 3.115 4.456 1.00 92.06 102 ASN A CA 1
ATOM 733 C C . ASN A 1 102 ? 11.560 2.140 5.119 1.00 92.06 102 ASN A C 1
ATOM 735 O O . ASN A 1 102 ? 11.841 1.584 6.183 1.00 92.06 102 ASN A O 1
ATOM 739 N N . LEU A 1 103 ? 10.402 1.910 4.475 1.00 92.94 103 LEU A N 1
ATOM 740 C CA . LEU A 1 103 ? 9.279 1.096 4.978 1.00 92.94 103 LEU A CA 1
ATOM 741 C C . LEU A 1 103 ? 8.565 1.694 6.201 1.00 92.94 103 LEU A C 1
ATOM 743 O O . LEU A 1 103 ? 7.983 0.963 7.008 1.00 92.94 103 LEU A O 1
ATOM 747 N N . THR A 1 104 ? 8.593 3.016 6.349 1.00 92.12 104 THR A N 1
ATOM 748 C CA . THR A 1 104 ? 7.998 3.691 7.499 1.00 92.12 104 THR A CA 1
ATOM 749 C C . THR A 1 104 ? 6.688 4.377 7.138 1.00 92.12 104 THR A C 1
ATOM 751 O O . THR A 1 104 ? 6.650 5.279 6.301 1.00 92.12 104 THR A O 1
ATOM 754 N N . HIS A 1 105 ? 5.610 3.974 7.815 1.00 93.12 105 HIS A N 1
ATOM 755 C CA . HIS A 1 105 ? 4.295 4.622 7.729 1.00 93.12 105 HIS A CA 1
ATOM 756 C C . HIS A 1 105 ? 4.033 5.562 8.903 1.00 93.12 105 HIS A C 1
ATOM 758 O O . HIS A 1 105 ? 3.455 6.635 8.728 1.00 93.12 105 HIS A O 1
ATOM 764 N N . CYS A 1 106 ? 4.460 5.164 10.101 1.00 90.50 106 CYS A N 1
ATOM 765 C CA . CYS A 1 106 ? 4.288 5.947 11.310 1.00 90.50 106 CYS A CA 1
ATOM 766 C C . CYS A 1 106 ? 5.478 6.851 11.528 1.00 90.50 106 CYS A C 1
ATOM 768 O O . CYS A 1 106 ? 6.630 6.437 11.500 1.00 90.50 106 CYS A O 1
ATOM 770 N N . ARG A 1 107 ? 5.190 8.114 11.792 1.00 88.19 107 ARG A N 1
ATOM 771 C CA . ARG A 1 107 ? 6.224 9.127 11.928 1.00 88.19 107 ARG A CA 1
ATOM 772 C C . ARG A 1 107 ? 7.181 8.869 13.102 1.00 88.19 107 ARG A C 1
ATOM 774 O O . ARG A 1 107 ? 8.353 9.222 13.018 1.00 88.19 107 ARG A O 1
ATOM 781 N N . ALA A 1 108 ? 6.691 8.254 14.177 1.00 85.75 108 ALA A N 1
ATOM 782 C CA . ALA A 1 108 ? 7.518 7.853 15.316 1.00 85.75 108 ALA A CA 1
ATOM 783 C C . ALA A 1 108 ? 8.614 6.844 14.923 1.00 85.75 108 ALA A C 1
ATOM 785 O O . ALA A 1 108 ? 9.683 6.850 15.517 1.00 85.75 108 ALA A O 1
ATOM 786 N N . ASP A 1 109 ? 8.390 6.057 13.869 1.00 86.44 109 ASP A N 1
ATOM 787 C CA . ASP A 1 109 ? 9.321 5.017 13.419 1.00 86.44 109 ASP A CA 1
ATOM 788 C C . ASP A 1 109 ? 10.334 5.541 12.396 1.00 86.44 109 ASP A C 1
ATOM 790 O O . ASP A 1 109 ? 11.158 4.780 11.883 1.00 86.44 109 ASP A O 1
ATOM 794 N N . TYR A 1 110 ? 10.246 6.825 12.024 1.00 84.56 110 TYR A N 1
ATOM 795 C CA . TYR A 1 110 ? 11.094 7.380 10.979 1.00 84.56 110 TYR A CA 1
ATOM 796 C C . TYR A 1 110 ? 12.386 7.928 11.566 1.00 84.56 110 TYR A C 1
ATOM 798 O O . TYR A 1 110 ? 12.392 8.793 12.438 1.00 84.56 110 TYR A O 1
ATOM 806 N N . TYR A 1 111 ? 13.506 7.423 11.067 1.00 73.25 111 TYR A N 1
ATOM 807 C CA . TYR A 1 111 ? 14.832 7.735 11.596 1.00 73.25 111 TYR A CA 1
ATOM 808 C C . TYR A 1 111 ? 15.243 9.202 11.382 1.00 73.25 111 TYR A C 1
ATOM 810 O O . TYR A 1 111 ? 16.096 9.711 12.102 1.00 73.25 111 TYR A O 1
ATOM 818 N N . THR A 1 112 ? 14.637 9.899 10.415 1.00 71.12 112 THR A N 1
ATOM 819 C CA . THR A 1 112 ? 14.815 11.345 10.239 1.00 71.12 112 THR A CA 1
ATOM 820 C C . THR A 1 112 ? 13.570 12.072 10.722 1.00 71.12 112 THR A C 1
ATOM 822 O O . THR A 1 112 ? 12.494 11.930 10.158 1.00 71.12 112 THR A O 1
ATOM 825 N N . GLN A 1 113 ? 13.713 12.888 11.760 1.00 66.38 113 GLN A N 1
ATOM 826 C CA . GLN A 1 113 ? 12.607 13.647 12.351 1.00 66.38 113 GLN A CA 1
ATOM 827 C C . GLN A 1 113 ? 12.567 15.086 11.808 1.00 66.38 113 GLN A C 1
ATOM 829 O O . GLN A 1 113 ? 12.398 16.025 12.581 1.00 66.38 113 GLN A O 1
ATOM 834 N N . GLN A 1 114 ? 12.757 15.281 10.494 1.00 68.38 114 GLN A N 1
ATOM 835 C CA . GLN A 1 114 ? 12.793 16.633 9.908 1.00 68.38 114 GLN A CA 1
ATOM 836 C C . GLN A 1 114 ? 11.462 17.350 10.110 1.00 68.38 114 GLN A C 1
ATOM 838 O O . GLN A 1 114 ? 11.423 18.515 10.500 1.00 68.38 114 GLN A O 1
ATOM 843 N N . CYS A 1 115 ? 10.362 16.633 9.905 1.00 70.94 115 CYS A N 1
ATOM 844 C CA . CYS A 1 115 ? 9.045 17.185 10.129 1.00 70.94 115 CYS A CA 1
ATOM 845 C C . CYS A 1 115 ? 8.548 16.840 11.509 1.00 70.94 115 CYS A C 1
ATOM 847 O O . CYS A 1 115 ? 8.163 15.701 11.661 1.00 70.94 115 CYS A O 1
ATOM 849 N N . ALA A 1 116 ? 8.527 17.797 12.456 1.00 62.88 116 ALA A N 1
ATOM 850 C CA . ALA A 1 116 ? 7.843 17.860 13.775 1.00 62.88 116 ALA A CA 1
ATOM 851 C C . ALA A 1 116 ? 6.433 17.219 13.826 1.00 62.88 116 ALA A C 1
ATOM 853 O O . ALA A 1 116 ? 5.750 17.303 12.807 1.00 62.88 116 ALA A O 1
ATOM 854 N N . GLN A 1 117 ? 5.937 16.606 14.927 1.00 63.03 117 GLN A N 1
ATOM 855 C CA . GLN A 1 117 ? 4.486 16.338 15.051 1.00 63.03 117 GLN A CA 1
ATOM 856 C C . GLN A 1 117 ? 3.885 17.700 15.348 1.00 63.03 117 GLN A C 1
ATOM 858 O O . GLN A 1 117 ? 3.718 18.082 16.500 1.00 63.03 117 GLN A O 1
ATOM 863 N N . THR A 1 118 ? 3.674 18.494 14.307 1.00 64.06 118 THR A N 1
ATOM 864 C CA . THR A 1 118 ? 3.134 19.835 14.463 1.00 64.06 118 THR A CA 1
ATOM 865 C C . THR A 1 118 ? 1.619 19.768 14.446 1.00 64.06 118 THR A C 1
ATOM 867 O O . THR A 1 118 ? 1.020 18.870 13.838 1.00 64.06 118 THR A O 1
ATOM 870 N N . VAL A 1 119 ? 0.993 20.748 15.097 1.00 65.25 119 VAL A N 1
ATOM 871 C CA . VAL A 1 119 ? -0.449 20.987 15.011 1.00 65.25 119 VAL A CA 1
ATOM 872 C C . VAL A 1 119 ? -0.864 20.970 13.536 1.00 65.25 119 VAL A C 1
ATOM 874 O O . VAL A 1 119 ? -0.291 21.689 12.721 1.00 65.25 119 VAL A O 1
ATOM 877 N N . GLY A 1 120 ? -1.816 20.099 13.192 1.00 71.62 120 GLY A N 1
ATOM 878 C CA . GLY A 1 120 ? -2.287 19.891 11.818 1.00 71.62 120 GLY A CA 1
ATOM 879 C C . GLY A 1 120 ? -1.806 18.599 11.148 1.00 71.62 120 GLY A C 1
ATOM 880 O O . GLY A 1 120 ? -2.426 18.184 10.173 1.00 71.62 120 GLY A O 1
ATOM 881 N N . THR A 1 121 ? -0.789 17.910 11.684 1.00 79.31 121 THR A N 1
ATOM 882 C CA . THR A 1 121 ? -0.355 16.617 11.123 1.00 79.31 121 THR A CA 1
ATOM 883 C C . THR A 1 121 ? -1.457 15.563 11.308 1.00 79.31 121 THR A C 1
ATOM 885 O O . THR A 1 121 ? -1.901 15.343 12.442 1.00 79.31 121 THR A O 1
ATOM 888 N N . PRO A 1 122 ? -1.902 14.873 10.243 1.00 88.00 122 PRO A N 1
ATOM 889 C CA . PRO A 1 122 ? -2.968 13.886 10.353 1.00 88.00 122 PRO A CA 1
ATOM 890 C C . PRO A 1 122 ? -2.597 12.703 11.260 1.00 88.00 122 PRO A C 1
ATOM 892 O O . PRO A 1 122 ? -1.536 12.087 11.119 1.00 88.00 122 PRO A O 1
ATOM 895 N N . LYS A 1 123 ? -3.505 12.340 12.175 1.00 89.38 123 LYS A N 1
ATOM 896 C CA . LYS A 1 123 ? -3.385 11.102 12.958 1.00 89.38 123 LYS A CA 1
ATOM 897 C C . LYS A 1 123 ? -3.595 9.882 12.069 1.00 89.38 123 LYS A C 1
ATOM 899 O O . LYS A 1 123 ? -4.453 9.896 11.188 1.00 89.38 123 LYS A O 1
ATOM 904 N N . SER A 1 124 ? -2.848 8.820 12.342 1.00 90.06 124 SER A N 1
ATOM 905 C CA . SER A 1 124 ? -3.041 7.525 11.696 1.00 90.06 124 SER A CA 1
ATOM 906 C C . SER A 1 124 ? -3.680 6.547 12.681 1.00 90.06 124 SER A C 1
ATOM 908 O O . SER A 1 124 ? -3.201 6.431 13.811 1.00 90.06 124 SER A O 1
ATOM 910 N N . PRO A 1 125 ? -4.725 5.804 12.274 1.00 85.94 125 PRO A N 1
ATOM 911 C CA . PRO A 1 125 ? -5.280 4.738 13.103 1.00 85.94 125 PRO A CA 1
ATOM 912 C C . PRO A 1 125 ? -4.283 3.592 13.331 1.00 85.94 125 PRO A C 1
ATOM 914 O O . PRO A 1 125 ? -4.408 2.878 14.317 1.00 85.94 125 PRO A O 1
ATOM 917 N N . SER A 1 126 ? -3.281 3.438 12.462 1.00 87.06 126 SER A N 1
ATOM 918 C CA . SER A 1 126 ? -2.260 2.390 12.564 1.00 87.06 126 SER A CA 1
ATOM 919 C C . SER A 1 126 ? -1.059 2.804 13.419 1.00 87.06 126 SER A C 1
ATOM 921 O O . SER A 1 126 ? -0.166 1.994 13.622 1.00 87.06 126 SER A O 1
ATOM 923 N N . CYS A 1 127 ? -1.007 4.053 13.896 1.00 87.38 127 CYS A N 1
ATOM 924 C CA . CYS A 1 127 ? 0.174 4.607 14.561 1.00 87.38 127 CYS A CA 1
ATOM 925 C C . CYS A 1 127 ? 0.001 4.823 16.065 1.00 87.38 127 CYS A C 1
ATOM 927 O O . CYS A 1 127 ? 0.612 5.737 16.612 1.00 87.38 127 CYS A O 1
ATOM 929 N N . ASP A 1 128 ? -0.836 4.010 16.714 1.00 83.62 128 ASP A N 1
ATOM 930 C CA . ASP A 1 128 ? -0.971 3.970 18.177 1.00 83.62 128 ASP A CA 1
ATOM 931 C C . ASP A 1 128 ? -1.215 5.359 18.804 1.00 83.62 128 ASP A C 1
ATOM 933 O O . ASP A 1 128 ? -0.517 5.832 19.697 1.00 83.62 128 ASP A O 1
ATOM 937 N N . GLY A 1 129 ? -2.181 6.089 18.232 1.00 79.69 129 GLY A N 1
ATOM 938 C CA . GLY A 1 129 ? -2.523 7.459 18.635 1.00 79.69 129 GLY A CA 1
ATOM 939 C C . GLY A 1 129 ? -1.638 8.560 18.032 1.00 79.69 129 GLY A C 1
ATOM 940 O O . GLY A 1 129 ? -2.006 9.740 18.111 1.00 79.69 129 GLY A O 1
ATOM 941 N N . GLY A 1 130 ? -0.530 8.184 17.390 1.00 85.12 130 GLY A N 1
ATOM 942 C CA . GLY A 1 130 ? 0.407 9.054 16.687 1.00 85.12 130 GLY A CA 1
ATOM 943 C C . GLY A 1 130 ? 0.009 9.419 15.251 1.00 85.12 130 GLY A C 1
ATOM 944 O O . GLY A 1 130 ? -1.046 9.048 14.724 1.00 85.12 130 GLY A O 1
ATOM 945 N N . SER A 1 131 ? 0.876 10.198 14.602 1.00 88.50 131 SER A N 1
ATOM 946 C CA . SER A 1 131 ? 0.665 10.697 13.243 1.00 88.50 131 SER A CA 1
ATOM 947 C C . SER A 1 131 ? 1.170 9.749 12.156 1.00 88.50 131 SER A C 1
ATOM 949 O O . SER A 1 131 ? 2.139 9.005 12.341 1.00 88.50 131 SER A O 1
ATOM 951 N N . VAL A 1 132 ? 0.553 9.857 10.978 1.00 90.56 132 VAL A N 1
ATOM 952 C CA . VAL A 1 132 ? 1.148 9.341 9.742 1.00 90.56 132 VAL A CA 1
ATOM 953 C C . VAL A 1 132 ? 2.452 10.096 9.440 1.00 90.56 132 VAL A C 1
ATOM 955 O O . VAL A 1 132 ? 2.619 11.246 9.861 1.00 90.56 132 VAL A O 1
ATOM 958 N N . LEU A 1 133 ? 3.392 9.450 8.750 1.00 89.81 133 LEU A N 1
ATOM 959 C CA . LEU A 1 133 ? 4.574 10.104 8.191 1.00 89.81 133 LEU A CA 1
ATOM 960 C C . LEU A 1 133 ? 4.159 11.102 7.105 1.00 89.81 133 LEU A C 1
ATOM 962 O O . LEU A 1 133 ? 3.308 10.783 6.273 1.00 89.81 133 LEU A O 1
ATOM 966 N N . VAL A 1 134 ? 4.760 12.295 7.113 1.00 87.44 134 VAL A N 1
ATOM 967 C CA . VAL A 1 134 ? 4.498 13.322 6.102 1.00 87.44 134 VAL A CA 1
ATOM 968 C C . VAL A 1 134 ? 5.775 14.018 5.663 1.00 87.44 134 VAL A C 1
ATOM 970 O O . VAL A 1 134 ? 6.534 14.467 6.520 1.00 87.44 134 VAL A O 1
ATOM 973 N N . GLY A 1 135 ? 5.955 14.161 4.346 1.00 73.12 135 GLY A N 1
ATOM 974 C CA . GLY A 1 135 ? 6.705 15.261 3.731 1.00 73.12 135 GLY A CA 1
ATOM 975 C C . GLY A 1 135 ? 8.125 15.471 4.215 1.00 73.12 135 GLY A C 1
ATOM 976 O O . GLY A 1 135 ? 8.626 16.589 4.202 1.00 73.12 135 GLY A O 1
ATOM 977 N N . ASN A 1 136 ? 8.780 14.414 4.679 1.00 66.44 136 ASN A N 1
ATOM 978 C CA . ASN A 1 136 ? 10.060 14.523 5.369 1.00 66.4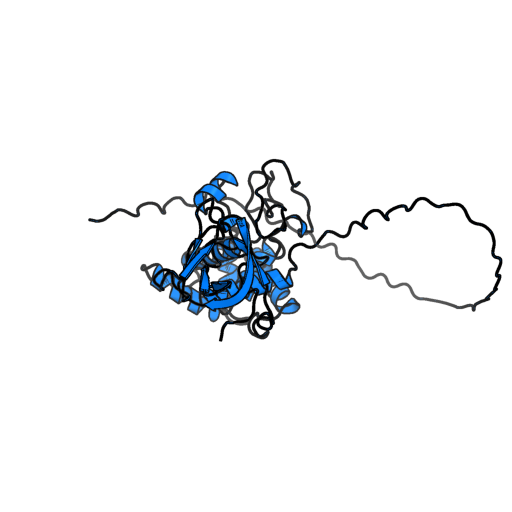4 136 ASN A CA 1
ATOM 979 C C . ASN A 1 136 ? 11.244 14.718 4.398 1.00 66.44 136 ASN A C 1
ATOM 981 O O . ASN A 1 136 ? 12.393 14.540 4.785 1.00 66.44 136 ASN A O 1
ATOM 985 N N . ALA A 1 137 ? 10.951 15.028 3.135 1.00 64.38 137 ALA A N 1
ATOM 986 C CA . ALA A 1 137 ? 11.891 15.489 2.119 1.00 64.38 137 ALA A CA 1
ATOM 987 C C . ALA A 1 137 ? 11.446 16.825 1.481 1.00 64.38 137 ALA A C 1
ATOM 989 O O . ALA A 1 137 ? 12.167 17.374 0.649 1.00 64.38 137 ALA A O 1
ATOM 990 N N . ASP A 1 138 ? 10.279 17.359 1.863 1.00 67.94 138 ASP A N 1
ATOM 991 C CA . ASP A 1 138 ? 9.722 18.586 1.301 1.00 67.94 138 ASP A CA 1
ATOM 992 C C . ASP A 1 138 ? 10.187 19.824 2.069 1.00 67.94 138 ASP A C 1
ATOM 994 O O . ASP A 1 138 ? 10.458 19.790 3.269 1.00 67.94 138 ASP A O 1
ATOM 998 N N . SER A 1 139 ? 10.198 20.973 1.387 1.00 64.31 139 SER A N 1
ATOM 999 C CA . SER A 1 139 ? 10.560 22.260 1.994 1.00 64.31 139 SER A CA 1
ATOM 1000 C C . SER A 1 139 ? 9.590 22.714 3.091 1.00 64.31 139 SER A C 1
ATOM 1002 O O . SER A 1 139 ? 9.892 23.655 3.823 1.00 64.31 139 SER A O 1
ATOM 1004 N N . SER A 1 140 ? 8.410 22.089 3.196 1.00 71.81 140 SER A N 1
ATOM 1005 C CA . SER A 1 140 ? 7.502 22.287 4.322 1.00 71.81 140 SER A CA 1
ATOM 1006 C C . SER A 1 140 ? 6.726 21.017 4.665 1.00 71.81 140 SER A C 1
ATOM 1008 O O . SER A 1 140 ? 6.187 20.330 3.799 1.00 71.81 140 SER A O 1
ATOM 1010 N N . CYS A 1 141 ? 6.556 20.786 5.963 1.00 72.25 141 CYS A N 1
ATOM 1011 C CA . CYS A 1 141 ? 5.849 19.623 6.494 1.00 72.25 141 CYS A CA 1
ATOM 1012 C C . CYS A 1 141 ? 4.338 19.643 6.261 1.00 72.25 141 CYS A C 1
ATOM 1014 O O . CYS A 1 141 ? 3.671 18.672 6.591 1.00 72.25 141 CYS A O 1
ATOM 1016 N N . ALA A 1 142 ? 3.793 20.732 5.710 1.00 69.12 142 ALA A N 1
ATOM 1017 C CA . ALA A 1 142 ? 2.377 20.881 5.375 1.00 69.12 142 ALA A CA 1
ATOM 1018 C C . ALA A 1 142 ? 2.052 20.492 3.917 1.00 69.12 142 ALA A C 1
ATOM 1020 O O . ALA A 1 142 ? 0.877 20.398 3.558 1.00 69.12 142 ALA A O 1
ATOM 1021 N N . GLN A 1 143 ? 3.071 20.286 3.076 1.00 69.12 143 GLN A N 1
ATOM 1022 C CA . GLN A 1 143 ? 2.929 20.128 1.620 1.00 69.12 143 GLN A CA 1
ATOM 1023 C C . GLN A 1 143 ? 3.437 18.785 1.090 1.00 69.12 143 GLN A C 1
ATOM 1025 O O . GLN A 1 143 ? 3.696 18.675 -0.102 1.00 69.12 143 GLN A O 1
ATOM 1030 N N . GLY A 1 144 ? 3.593 17.790 1.962 1.00 76.19 144 GLY A N 1
ATOM 1031 C CA . GLY A 1 144 ? 4.186 16.520 1.569 1.00 76.19 144 GLY A CA 1
ATOM 1032 C C . GLY A 1 144 ? 3.244 15.333 1.521 1.00 76.19 144 GLY A C 1
ATOM 1033 O O . GLY A 1 144 ? 2.154 15.338 2.107 1.00 76.19 144 GLY A O 1
ATOM 1034 N N . GLY A 1 145 ? 3.726 14.292 0.845 1.00 87.56 145 GLY A N 1
ATOM 1035 C CA . GLY A 1 145 ? 3.033 13.023 0.684 1.00 87.56 145 GLY A CA 1
ATOM 1036 C C . GLY A 1 145 ? 2.761 12.324 2.016 1.00 87.56 145 GLY A C 1
ATOM 1037 O O . GLY A 1 145 ? 3.516 12.446 2.984 1.00 87.56 145 GLY A O 1
ATOM 1038 N N . LEU A 1 146 ? 1.659 11.575 2.068 1.00 91.38 146 LEU A N 1
ATOM 1039 C CA . LEU A 1 146 ? 1.201 10.873 3.265 1.00 91.38 146 LEU A CA 1
ATOM 1040 C C . LEU A 1 146 ? 1.648 9.407 3.267 1.00 91.38 146 LEU A C 1
ATOM 1042 O O . LEU A 1 146 ? 1.440 8.675 2.296 1.00 91.38 146 LEU A O 1
ATOM 1046 N N . GLY A 1 147 ? 2.176 8.960 4.406 1.00 93.00 147 GLY A N 1
ATOM 1047 C CA . GLY A 1 147 ? 2.506 7.565 4.696 1.00 93.00 147 GLY A CA 1
ATOM 1048 C C . GLY A 1 147 ? 3.692 7.039 3.898 1.00 93.00 147 GLY A C 1
ATOM 1049 O O . GLY A 1 147 ? 4.433 7.797 3.276 1.00 93.00 147 GLY A O 1
ATOM 1050 N N . MET A 1 148 ? 3.895 5.725 3.928 1.00 93.81 148 MET A N 1
ATOM 1051 C CA . MET A 1 148 ? 5.121 5.142 3.376 1.00 93.81 148 MET A CA 1
ATOM 1052 C C . MET A 1 148 ? 5.233 5.185 1.850 1.00 93.81 148 MET A C 1
ATOM 1054 O O . MET A 1 148 ? 6.330 5.101 1.316 1.00 93.81 148 MET A O 1
ATOM 1058 N N . PHE A 1 149 ? 4.109 5.311 1.144 1.00 95.44 149 PHE A N 1
ATOM 1059 C CA . PHE A 1 149 ? 4.101 5.511 -0.306 1.00 95.44 149 PHE A CA 1
ATOM 1060 C C . PHE A 1 149 ? 4.074 6.991 -0.703 1.00 95.44 149 PHE A C 1
ATOM 1062 O O . PHE A 1 149 ? 3.974 7.287 -1.887 1.00 95.44 149 PHE A O 1
ATOM 1069 N N . GLN A 1 150 ? 4.149 7.916 0.264 1.00 91.88 150 GLN A N 1
ATOM 1070 C CA . GLN A 1 150 ? 4.140 9.364 0.019 1.00 91.88 150 GLN A CA 1
ATOM 1071 C C . GLN A 1 150 ? 3.001 9.794 -0.924 1.00 91.88 150 GLN A C 1
ATOM 1073 O O . GLN A 1 150 ? 3.193 10.557 -1.863 1.00 91.88 150 GLN A O 1
ATOM 1078 N N . ILE A 1 151 ? 1.786 9.299 -0.661 1.00 93.44 151 ILE A N 1
ATOM 1079 C CA . ILE A 1 151 ? 0.614 9.579 -1.498 1.00 93.44 151 ILE A CA 1
ATOM 1080 C C . ILE A 1 151 ? 0.282 11.070 -1.436 1.00 93.44 151 ILE A C 1
ATOM 1082 O O . ILE A 1 151 ? 0.061 11.604 -0.346 1.00 93.44 151 ILE A O 1
ATOM 1086 N N . ASP A 1 152 ? 0.199 11.711 -2.600 1.00 89.50 152 ASP A N 1
ATOM 1087 C CA . ASP A 1 152 ? 0.014 13.154 -2.724 1.00 89.50 152 ASP A CA 1
ATOM 1088 C C . ASP A 1 152 ? -1.054 13.529 -3.774 1.00 89.50 152 ASP A C 1
ATOM 1090 O O . ASP A 1 152 ? -1.185 12.907 -4.829 1.00 89.50 152 ASP A O 1
ATOM 1094 N N . TYR A 1 153 ? -1.847 14.550 -3.449 1.00 88.94 153 TYR A N 1
ATOM 1095 C CA . TYR A 1 153 ? -2.803 15.241 -4.314 1.00 88.94 153 TYR A CA 1
ATOM 1096 C C . TYR A 1 153 ? -2.782 16.760 -4.017 1.00 88.94 153 TYR A C 1
ATOM 1098 O O . TYR A 1 153 ? -3.817 17.429 -3.994 1.00 88.94 153 TYR A O 1
ATOM 1106 N N . GLY A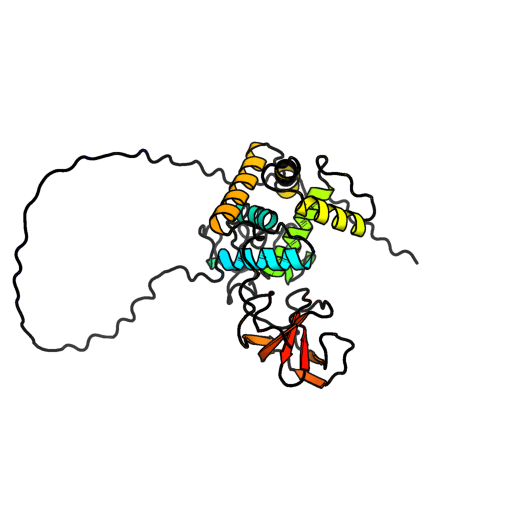 1 154 ? -1.599 17.317 -3.736 1.00 85.38 154 GLY A N 1
ATOM 1107 C CA . GLY A 1 154 ? -1.368 18.729 -3.444 1.00 85.38 154 GLY A CA 1
ATOM 1108 C C . GLY A 1 154 ? -1.075 18.977 -1.964 1.00 85.38 154 GLY A C 1
ATOM 1109 O O . GLY A 1 154 ? 0.037 18.801 -1.487 1.00 85.38 154 GLY A O 1
ATOM 1110 N N . THR A 1 155 ? -2.058 19.482 -1.224 1.00 84.75 155 THR A N 1
ATOM 1111 C CA . THR A 1 155 ? -1.944 19.624 0.239 1.00 84.75 155 THR A CA 1
ATOM 1112 C C . THR A 1 155 ? -2.434 18.362 0.940 1.00 84.75 155 THR A C 1
ATOM 1114 O O . THR A 1 155 ? -3.293 17.653 0.421 1.00 84.75 155 THR A O 1
ATOM 1117 N N . GLN A 1 156 ? -1.997 18.127 2.180 1.00 86.56 156 GLN A N 1
ATOM 1118 C CA . GLN A 1 156 ? -2.474 16.996 2.995 1.00 86.56 156 GLN A CA 1
ATOM 1119 C C . GLN A 1 156 ? -4.007 16.926 3.071 1.00 86.56 156 GLN A C 1
ATOM 1121 O O . GLN A 1 156 ? -4.599 15.855 2.936 1.00 86.56 156 GLN A O 1
ATOM 1126 N N . THR A 1 157 ? -4.663 18.076 3.247 1.00 87.81 157 THR A N 1
ATOM 1127 C CA . THR A 1 157 ? -6.126 18.177 3.292 1.00 87.81 157 THR A CA 1
ATOM 1128 C C . THR A 1 157 ? -6.758 17.757 1.970 1.00 87.81 157 THR A C 1
ATOM 1130 O O . THR A 1 157 ? -7.751 17.034 1.977 1.00 87.81 157 THR A O 1
ATOM 1133 N N . GLN A 1 158 ? -6.183 18.165 0.836 1.00 89.94 158 GLN A N 1
ATOM 1134 C CA . GLN A 1 158 ? -6.659 17.755 -0.487 1.00 89.94 158 GLN A CA 1
ATOM 1135 C C . GLN A 1 158 ? -6.438 16.261 -0.723 1.00 89.94 158 GLN A C 1
ATOM 1137 O O . GLN A 1 158 ? -7.351 15.588 -1.195 1.00 89.94 158 GLN A O 1
ATOM 1142 N N . THR A 1 159 ? -5.290 15.719 -0.317 1.00 90.94 159 THR A N 1
ATOM 1143 C CA . THR A 1 159 ? -5.001 14.281 -0.370 1.00 90.94 159 THR A CA 1
ATOM 1144 C C . THR A 1 159 ? -6.025 13.476 0.429 1.00 90.94 159 THR A C 1
ATOM 1146 O O . THR A 1 159 ? -6.583 12.504 -0.080 1.00 90.94 159 THR A O 1
ATOM 1149 N N . ILE A 1 160 ? -6.347 13.897 1.655 1.00 91.25 160 ILE A N 1
ATOM 1150 C CA . ILE A 1 160 ? -7.363 13.235 2.488 1.00 91.25 160 ILE A CA 1
ATOM 1151 C C . ILE A 1 160 ? -8.766 13.415 1.903 1.00 91.25 160 ILE A C 1
ATOM 1153 O O . ILE A 1 160 ? -9.556 12.476 1.940 1.00 91.25 160 ILE A O 1
ATOM 1157 N N . ALA A 1 161 ? -9.094 14.584 1.352 1.00 91.19 161 ALA A N 1
ATOM 1158 C CA . ALA A 1 161 ? -10.387 14.816 0.713 1.00 91.19 161 ALA A CA 1
ATOM 1159 C C . ALA A 1 161 ? -10.568 13.947 -0.541 1.00 91.19 161 ALA A C 1
ATOM 1161 O O . ALA A 1 161 ? -11.660 13.437 -0.779 1.00 91.19 161 ALA A O 1
ATOM 1162 N N . HIS A 1 162 ? -9.498 13.747 -1.314 1.00 90.44 162 HIS A N 1
ATOM 1163 C CA . HIS A 1 162 ? -9.519 12.955 -2.538 1.00 90.44 162 HIS A CA 1
ATOM 1164 C C . HIS A 1 162 ? -9.558 11.448 -2.253 1.00 90.44 162 HIS A C 1
ATOM 1166 O O . HIS A 1 162 ? -10.418 10.735 -2.767 1.00 90.44 162 HIS A O 1
ATOM 1172 N N . TYR A 1 163 ? -8.647 10.947 -1.414 1.00 89.25 163 TYR A N 1
ATOM 1173 C CA . TYR A 1 163 ? -8.515 9.509 -1.160 1.00 89.25 163 TYR A CA 1
ATOM 1174 C C . TYR A 1 163 ? -9.341 9.011 0.030 1.00 89.25 163 TYR A C 1
ATOM 1176 O O . TYR A 1 163 ? -9.487 7.801 0.208 1.00 89.25 163 TYR A O 1
ATOM 1184 N N . GLY A 1 164 ? -9.891 9.910 0.845 1.00 89.94 164 GLY A N 1
ATOM 1185 C CA . GLY A 1 164 ? -10.559 9.585 2.101 1.00 89.94 164 GLY A CA 1
ATOM 1186 C C . GLY A 1 164 ? -9.581 9.188 3.212 1.00 89.94 164 GLY A C 1
ATOM 1187 O O . GLY A 1 164 ? -8.367 9.115 3.026 1.00 89.94 164 GLY A O 1
ATOM 1188 N N . LYS A 1 165 ? -10.120 8.860 4.394 1.00 87.81 165 LYS A N 1
ATOM 1189 C CA . LYS A 1 165 ? -9.317 8.511 5.586 1.00 87.81 165 LYS A CA 1
ATOM 1190 C C . LYS A 1 165 ? -8.434 7.269 5.412 1.00 87.81 165 LYS A C 1
ATOM 1192 O O . LYS A 1 165 ? -7.474 7.115 6.161 1.00 87.81 165 LYS A O 1
ATOM 1197 N N . LYS A 1 166 ? -8.698 6.415 4.414 1.00 86.88 166 LYS A N 1
ATOM 1198 C CA . LYS A 1 166 ? -7.879 5.221 4.141 1.00 86.88 166 LYS A CA 1
ATOM 1199 C C . LYS A 1 166 ? -6.409 5.557 3.873 1.00 86.88 166 LYS A C 1
ATOM 1201 O O . LYS A 1 166 ? -5.552 4.777 4.269 1.00 86.88 166 LYS A O 1
ATOM 1206 N N . VAL A 1 167 ? -6.094 6.725 3.299 1.00 92.12 167 VAL A N 1
ATOM 1207 C CA . VAL A 1 167 ? -4.698 7.147 3.057 1.00 92.12 167 VAL A CA 1
ATOM 1208 C C . VAL A 1 167 ? -3.866 7.233 4.345 1.00 92.12 167 VAL A C 1
ATOM 1210 O O . VAL A 1 167 ? -2.644 7.112 4.299 1.00 92.12 167 VAL A O 1
ATOM 1213 N N . LEU A 1 168 ? -4.536 7.399 5.492 1.00 92.88 168 LEU A N 1
ATOM 1214 C CA . LEU A 1 168 ? -3.922 7.511 6.812 1.00 92.88 168 LEU A CA 1
ATOM 1215 C C . LEU A 1 168 ? -3.650 6.149 7.462 1.00 92.88 168 LEU A C 1
ATOM 1217 O O . LEU A 1 168 ? -2.759 6.059 8.298 1.00 92.88 168 LEU A O 1
ATOM 1221 N N . SER A 1 169 ? -4.387 5.097 7.098 1.00 92.06 169 SER A N 1
ATOM 1222 C CA . SER A 1 169 ? -4.144 3.725 7.582 1.00 92.06 169 SER A CA 1
ATOM 1223 C C . SER A 1 169 ? -2.966 3.076 6.856 1.00 92.06 169 SER A C 1
ATOM 1225 O O . SER A 1 169 ? -2.705 3.411 5.700 1.00 92.06 169 SER A O 1
ATOM 1227 N N . LEU A 1 170 ? -2.288 2.122 7.497 1.00 90.62 170 LEU A N 1
ATOM 1228 C CA . LEU A 1 170 ? -1.181 1.384 6.892 1.00 90.62 170 LEU A CA 1
ATOM 1229 C C . LEU A 1 170 ? -1.632 0.673 5.607 1.00 90.62 170 LEU A C 1
ATOM 1231 O O . LEU A 1 170 ? -1.059 0.910 4.546 1.00 90.62 170 LEU A O 1
ATOM 1235 N N . SER A 1 171 ? -2.685 -0.146 5.653 1.00 85.00 171 SER A N 1
ATOM 1236 C CA . SER A 1 171 ? -3.111 -0.914 4.473 1.00 85.00 171 SER A CA 1
ATOM 1237 C C . SER A 1 171 ? -3.825 -0.078 3.432 1.00 85.00 171 SER A C 1
ATOM 1239 O O . SER A 1 171 ? -3.704 -0.364 2.242 1.00 85.00 171 SER A O 1
ATOM 1241 N N . GLY A 1 172 ? -4.529 0.981 3.832 1.00 86.56 172 GLY A N 1
ATOM 1242 C CA . GLY A 1 172 ? -5.078 1.927 2.869 1.00 86.56 172 GLY A CA 1
ATOM 1243 C C . GLY A 1 172 ? -3.976 2.691 2.130 1.00 86.56 172 GLY A C 1
ATOM 1244 O O . GLY A 1 172 ? -4.081 2.853 0.915 1.00 86.56 172 GLY A O 1
ATOM 1245 N N . ASN A 1 173 ? -2.887 3.067 2.810 1.00 96.50 173 ASN A N 1
ATOM 1246 C CA . ASN A 1 173 ? -1.703 3.641 2.170 1.00 96.50 173 ASN A CA 1
ATOM 1247 C C . ASN A 1 173 ? -1.026 2.637 1.221 1.00 96.50 173 ASN A C 1
ATOM 1249 O O . ASN A 1 173 ? -0.744 2.989 0.079 1.00 96.50 173 ASN A O 1
ATOM 1253 N N . ILE A 1 174 ? -0.871 1.370 1.636 1.00 96.38 174 ILE A N 1
ATOM 1254 C CA . ILE A 1 174 ? -0.373 0.285 0.765 1.00 96.38 174 ILE A CA 1
ATOM 1255 C C . ILE A 1 174 ? -1.245 0.124 -0.472 1.00 96.38 174 ILE A C 1
ATOM 1257 O O . ILE A 1 174 ? -0.742 0.034 -1.589 1.00 96.38 174 ILE A O 1
ATOM 1261 N N . GLY A 1 175 ? -2.560 0.064 -0.277 1.00 93.50 175 GLY A N 1
ATOM 1262 C CA . GLY A 1 175 ? -3.509 -0.125 -1.358 1.00 93.50 175 GLY A CA 1
ATOM 1263 C C . GLY A 1 175 ? -3.424 0.993 -2.391 1.00 93.50 175 GLY A C 1
ATOM 1264 O O . GLY A 1 175 ? -3.401 0.709 -3.584 1.00 93.50 175 GLY A O 1
ATOM 1265 N N . LEU A 1 176 ? -3.316 2.242 -1.933 1.00 95.44 176 LEU A N 1
ATOM 1266 C CA . LEU A 1 176 ? -3.120 3.400 -2.805 1.00 95.44 176 LEU A CA 1
ATOM 1267 C C . LEU A 1 176 ? -1.754 3.376 -3.503 1.00 95.44 176 LEU A C 1
ATOM 1269 O O . LEU A 1 176 ? -1.687 3.677 -4.690 1.00 95.44 176 LEU A O 1
ATOM 1273 N N . GLY A 1 177 ? -0.690 2.955 -2.814 1.00 97.19 177 GLY A N 1
ATOM 1274 C CA . GLY A 1 177 ? 0.631 2.764 -3.415 1.00 97.19 177 GLY A CA 1
ATOM 1275 C C . GLY A 1 177 ? 0.623 1.718 -4.531 1.00 97.19 177 GLY A C 1
ATOM 1276 O O . GLY A 1 177 ? 1.160 1.955 -5.609 1.00 97.19 177 GLY A O 1
ATOM 1277 N N . ILE A 1 178 ? -0.059 0.586 -4.326 1.00 97.31 178 ILE A N 1
ATOM 1278 C CA . ILE A 1 178 ? -0.257 -0.435 -5.367 1.00 97.31 178 ILE A CA 1
ATOM 1279 C C . ILE A 1 178 ? -1.041 0.142 -6.550 1.00 97.31 178 ILE A C 1
ATOM 1281 O O . ILE A 1 178 ? -0.652 -0.083 -7.695 1.00 97.31 178 ILE A O 1
ATOM 1285 N N . ASP A 1 179 ? -2.126 0.879 -6.294 1.00 94.62 179 ASP A N 1
ATOM 1286 C CA . ASP A 1 179 ? -2.927 1.501 -7.356 1.00 94.62 179 ASP A CA 1
ATOM 1287 C C . ASP A 1 179 ? -2.078 2.481 -8.185 1.00 94.62 179 ASP A C 1
ATOM 1289 O O . ASP A 1 179 ? -2.163 2.484 -9.416 1.00 94.62 179 ASP A O 1
ATOM 1293 N N . HIS A 1 180 ? -1.220 3.260 -7.519 1.00 95.38 180 HIS A N 1
ATOM 1294 C CA . HIS A 1 180 ? -0.294 4.193 -8.154 1.00 95.38 180 HIS A CA 1
ATOM 1295 C C . HIS A 1 180 ? 0.752 3.464 -9.009 1.00 95.38 180 HIS A C 1
ATOM 1297 O O . HIS A 1 180 ? 0.851 3.724 -10.206 1.00 95.38 180 HIS A O 1
ATOM 1303 N N . ILE A 1 181 ? 1.432 2.456 -8.450 1.00 97.62 181 ILE A N 1
ATOM 1304 C CA . ILE A 1 181 ? 2.420 1.632 -9.167 1.00 97.62 181 ILE A CA 1
ATOM 1305 C C . ILE A 1 181 ? 1.801 0.981 -10.411 1.00 97.62 181 ILE A C 1
ATOM 1307 O O . ILE A 1 181 ? 2.393 1.005 -11.488 1.00 97.62 181 ILE A O 1
ATOM 1311 N N . LEU A 1 182 ? 0.604 0.398 -10.300 1.00 96.31 182 LEU A N 1
ATOM 1312 C CA . LEU A 1 182 ? -0.062 -0.226 -11.447 1.00 96.31 182 LEU A CA 1
ATOM 1313 C C . LEU A 1 182 ? -0.439 0.803 -12.522 1.00 96.31 182 LEU A C 1
ATOM 1315 O O . LEU A 1 182 ? -0.333 0.507 -13.714 1.00 96.31 182 LEU A O 1
ATOM 1319 N N . ASN A 1 183 ? -0.849 2.009 -12.120 1.00 93.00 183 ASN A N 1
ATOM 1320 C CA . ASN A 1 183 ? -1.124 3.108 -13.040 1.00 93.00 183 ASN A CA 1
ATOM 1321 C C . ASN A 1 183 ? 0.151 3.580 -13.762 1.00 93.00 183 ASN A C 1
ATOM 1323 O O . ASN A 1 183 ? 0.139 3.745 -14.981 1.00 93.00 183 ASN A O 1
ATOM 1327 N N . ASP A 1 184 ? 1.264 3.713 -13.047 1.00 94.81 184 ASP A N 1
ATOM 1328 C CA . ASP A 1 184 ? 2.567 4.081 -13.608 1.00 94.81 184 ASP A CA 1
ATOM 1329 C C . ASP A 1 184 ? 3.080 3.051 -14.605 1.00 94.81 184 ASP A C 1
ATOM 1331 O O . ASP A 1 184 ? 3.558 3.393 -15.690 1.00 94.81 184 ASP A O 1
ATOM 1335 N N . LEU A 1 185 ? 2.926 1.769 -14.277 1.00 95.94 185 LEU A N 1
ATOM 1336 C CA . LEU A 1 185 ? 3.262 0.692 -15.194 1.00 95.94 185 LEU A CA 1
ATOM 1337 C C . LEU A 1 185 ? 2.362 0.698 -16.434 1.00 95.94 185 LEU A C 1
ATOM 1339 O O . LEU A 1 185 ? 2.844 0.381 -17.516 1.00 95.94 185 LEU A O 1
ATOM 1343 N N . TRP A 1 186 ? 1.090 1.082 -16.320 1.00 92.31 186 TRP A N 1
ATOM 1344 C CA . TRP A 1 186 ? 0.187 1.202 -17.471 1.00 92.31 186 TRP A CA 1
ATOM 1345 C C . TRP A 1 186 ? 0.551 2.384 -18.384 1.00 92.31 186 TRP A C 1
ATOM 1347 O O . TRP A 1 186 ? 0.483 2.265 -19.611 1.00 92.31 186 TRP A O 1
ATOM 1357 N N . MET A 1 187 ? 0.987 3.506 -17.803 1.00 89.62 187 MET A N 1
ATOM 1358 C CA . MET A 1 187 ? 1.445 4.683 -18.552 1.00 89.62 187 MET A CA 1
ATOM 1359 C C . MET A 1 187 ? 2.815 4.476 -19.206 1.00 89.62 187 MET A C 1
ATOM 1361 O O . MET A 1 187 ? 3.100 5.071 -20.250 1.00 89.62 187 MET A O 1
ATOM 1365 N N . CYS A 1 188 ? 3.655 3.618 -18.626 1.00 95.50 188 CYS A N 1
ATOM 1366 C CA . CYS A 1 188 ? 5.003 3.386 -19.111 1.00 95.50 188 CYS A CA 1
ATOM 1367 C C . CYS A 1 188 ? 5.028 2.892 -20.564 1.00 95.50 188 CYS A C 1
ATOM 1369 O O . CYS A 1 188 ? 4.283 2.010 -20.996 1.00 95.50 188 CYS A O 1
ATOM 1371 N N . SER A 1 189 ? 5.916 3.471 -21.369 1.00 95.94 189 SER A N 1
ATOM 1372 C CA . SER A 1 189 ? 6.117 3.035 -22.755 1.00 95.94 189 SER A CA 1
ATOM 1373 C C . SER A 1 189 ? 6.934 1.747 -22.873 1.00 95.94 189 SER A C 1
ATOM 1375 O O . SER A 1 189 ? 6.955 1.155 -23.947 1.00 95.94 189 SER A O 1
ATOM 1377 N N . LEU A 1 190 ? 7.594 1.318 -21.791 1.00 97.44 190 LEU A N 1
ATOM 1378 C CA . LEU A 1 190 ? 8.451 0.129 -21.766 1.00 97.44 190 LEU A CA 1
ATOM 1379 C C . LEU A 1 190 ? 7.709 -1.153 -21.366 1.00 97.44 190 LEU A C 1
ATOM 1381 O O . LEU A 1 190 ? 8.252 -2.243 -21.519 1.00 97.44 190 LEU A O 1
ATOM 1385 N N . THR A 1 191 ? 6.491 -1.036 -20.842 1.00 97.00 191 THR A N 1
ATOM 1386 C CA . THR A 1 191 ? 5.627 -2.173 -20.513 1.00 97.00 191 THR A CA 1
ATOM 1387 C C . THR A 1 191 ? 4.757 -2.558 -21.713 1.00 97.00 191 THR A C 1
ATOM 1389 O O . THR A 1 191 ? 4.505 -1.734 -22.604 1.00 97.00 191 THR A O 1
ATOM 1392 N N . PRO A 1 192 ? 4.260 -3.809 -21.767 1.00 96.31 192 PRO A N 1
ATOM 1393 C CA . PRO A 1 192 ? 3.293 -4.197 -22.784 1.00 96.31 192 PRO A CA 1
ATOM 1394 C C . PRO A 1 192 ? 2.032 -3.329 -22.724 1.00 96.31 192 PRO A C 1
ATOM 1396 O O . PRO A 1 192 ? 1.568 -2.936 -21.655 1.00 96.31 192 PRO A O 1
ATOM 1399 N N . LYS A 1 193 ? 1.415 -3.079 -23.880 1.00 92.50 193 LYS A N 1
ATOM 1400 C CA . LYS A 1 193 ? 0.110 -2.414 -23.930 1.00 92.50 193 LYS A CA 1
ATOM 1401 C C . LYS A 1 193 ? -0.989 -3.418 -23.590 1.00 92.50 193 LYS A C 1
ATOM 1403 O O . LYS A 1 193 ? -1.234 -4.362 -24.334 1.00 92.50 193 LYS A O 1
ATOM 1408 N N . TRP A 1 194 ? -1.661 -3.210 -22.459 1.00 93.06 194 TRP A N 1
ATOM 1409 C CA . TRP A 1 194 ? -2.629 -4.169 -21.912 1.00 93.06 194 TRP A CA 1
ATOM 1410 C C . TRP A 1 194 ? -4.076 -3.981 -22.381 1.00 93.06 194 TRP A C 1
ATOM 1412 O O . TRP A 1 194 ? -4.958 -4.724 -21.947 1.00 93.06 194 TRP A O 1
ATOM 1422 N N . GLY A 1 195 ? -4.312 -3.060 -23.316 1.00 88.25 195 GLY A N 1
ATOM 1423 C CA . GLY A 1 195 ? -5.634 -2.727 -23.848 1.00 88.25 195 GLY A CA 1
ATOM 1424 C C . GLY A 1 195 ? -6.233 -1.465 -23.223 1.00 88.25 195 GLY A C 1
ATOM 1425 O O . GLY A 1 195 ? -5.627 -0.840 -22.352 1.00 88.25 195 GLY A O 1
ATOM 1426 N N . SER A 1 196 ? -7.410 -1.079 -23.720 1.00 85.44 196 SER A N 1
ATOM 1427 C CA . SER A 1 196 ? -8.149 0.122 -23.306 1.00 85.44 196 SER A CA 1
ATOM 1428 C C . SER A 1 196 ? -9.141 -0.124 -22.167 1.00 85.44 196 SER A C 1
ATOM 1430 O O . SER A 1 196 ? -9.472 0.813 -21.445 1.00 85.44 196 SER A O 1
ATOM 1432 N N . ASP A 1 197 ? -9.600 -1.366 -21.974 1.00 90.50 197 ASP A N 1
ATOM 1433 C CA . ASP A 1 197 ? -10.394 -1.730 -20.800 1.00 90.50 197 ASP A CA 1
ATOM 1434 C C . ASP A 1 197 ? -9.494 -1.733 -19.563 1.00 90.50 197 ASP A C 1
ATOM 1436 O O . ASP A 1 197 ? -8.569 -2.542 -19.455 1.00 90.50 197 ASP A O 1
ATOM 1440 N N . ARG A 1 198 ? -9.760 -0.815 -18.631 1.00 84.00 198 ARG A N 1
ATOM 1441 C CA . ARG A 1 198 ? -8.913 -0.609 -17.454 1.00 84.00 198 ARG A CA 1
ATOM 1442 C C . ARG A 1 198 ? -8.889 -1.823 -16.527 1.00 84.00 198 ARG A C 1
ATOM 1444 O O . ARG A 1 198 ? -7.830 -2.150 -16.001 1.00 84.00 198 ARG A O 1
ATOM 1451 N N . THR A 1 199 ? -10.016 -2.500 -16.335 1.00 84.12 199 THR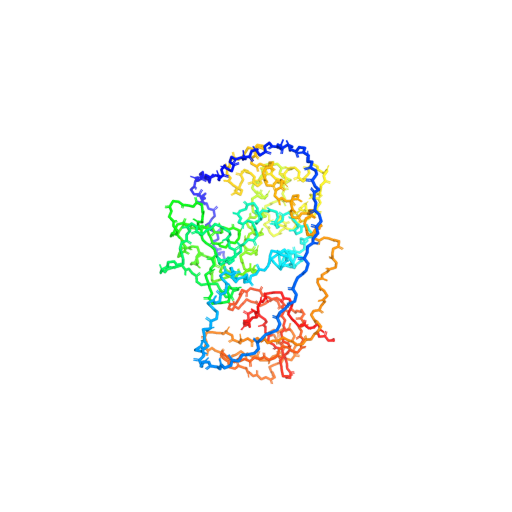 A N 1
ATOM 1452 C CA . THR A 1 199 ? -10.115 -3.662 -15.441 1.00 84.12 199 THR A CA 1
ATOM 1453 C C . THR A 1 199 ? -9.281 -4.817 -15.982 1.00 84.12 199 THR A C 1
ATOM 1455 O O . THR A 1 199 ? -8.451 -5.388 -15.271 1.00 84.12 199 THR A O 1
ATOM 1458 N N . VAL A 1 200 ? -9.433 -5.118 -17.272 1.00 86.94 200 VAL A N 1
ATOM 1459 C CA . VAL A 1 200 ? -8.652 -6.158 -17.950 1.00 86.94 200 VAL A CA 1
ATOM 1460 C C . V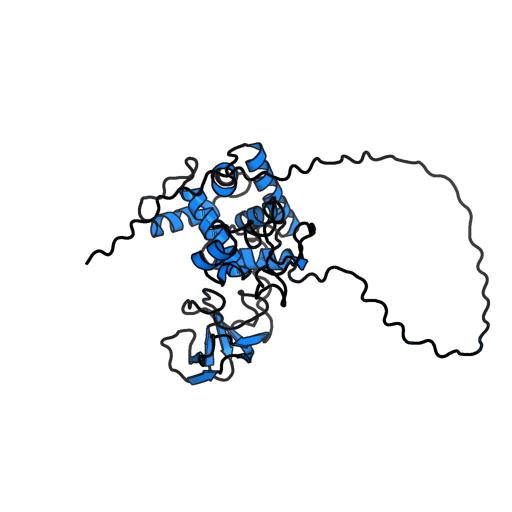AL A 1 200 ? -7.173 -5.769 -18.023 1.00 86.94 200 VAL A C 1
ATOM 1462 O O . VAL A 1 200 ? -6.301 -6.618 -17.824 1.00 86.94 200 VAL A O 1
ATOM 1465 N N . ALA A 1 201 ? -6.876 -4.491 -18.274 1.00 88.38 201 ALA A N 1
ATOM 1466 C CA . ALA A 1 201 ? -5.510 -3.989 -18.334 1.00 88.38 201 ALA A CA 1
ATOM 1467 C C . ALA A 1 201 ? -4.781 -4.151 -16.995 1.00 88.38 201 ALA A C 1
ATOM 1469 O O . ALA A 1 201 ? -3.658 -4.651 -16.976 1.00 88.38 201 ALA A O 1
ATOM 1470 N N . LEU A 1 202 ? -5.431 -3.806 -15.878 1.00 86.38 202 LEU A N 1
ATOM 1471 C CA . LEU A 1 202 ? -4.869 -3.982 -14.538 1.00 86.38 202 LEU A CA 1
ATOM 1472 C C . LEU A 1 202 ? -4.632 -5.459 -14.207 1.00 86.38 202 LEU A C 1
ATOM 1474 O O . LEU A 1 202 ? -3.581 -5.798 -13.671 1.00 86.38 202 LEU A O 1
ATOM 1478 N N . GLN A 1 203 ? -5.541 -6.361 -14.590 1.00 88.75 203 GLN A N 1
ATOM 1479 C CA . GLN A 1 203 ? -5.335 -7.796 -14.373 1.00 88.75 203 GLN A CA 1
ATOM 1480 C C . GLN A 1 203 ? -4.101 -8.322 -15.128 1.00 88.75 203 GLN A C 1
ATOM 1482 O O . GLN A 1 203 ? -3.322 -9.108 -14.587 1.00 88.75 203 GLN A O 1
ATOM 1487 N N . ARG A 1 204 ? -3.888 -7.860 -16.366 1.00 93.62 204 ARG A N 1
ATOM 1488 C CA . ARG A 1 204 ? -2.697 -8.191 -17.168 1.00 93.62 204 ARG A CA 1
ATOM 1489 C C . ARG A 1 204 ? -1.426 -7.562 -16.594 1.00 93.62 204 ARG A C 1
ATOM 1491 O O . ARG A 1 204 ? -0.386 -8.218 -16.588 1.00 93.62 204 ARG A O 1
ATOM 1498 N N . ALA A 1 205 ? -1.519 -6.340 -16.069 1.00 95.12 205 ALA A N 1
ATOM 1499 C CA . ALA A 1 205 ? -0.431 -5.671 -15.360 1.00 95.12 205 ALA A CA 1
ATOM 1500 C C . ALA A 1 205 ? 0.016 -6.476 -14.135 1.00 95.12 205 ALA A C 1
ATOM 1502 O O . ALA A 1 205 ? 1.209 -6.692 -13.947 1.00 95.12 205 ALA A O 1
ATOM 1503 N N . VAL A 1 206 ? -0.935 -6.986 -13.344 1.00 94.19 206 VAL A N 1
ATOM 1504 C CA . VAL A 1 206 ? -0.660 -7.863 -12.195 1.00 94.19 206 VAL A CA 1
ATOM 1505 C C . VAL A 1 206 ? 0.046 -9.145 -12.640 1.00 94.19 206 VAL A C 1
ATOM 1507 O O . VAL A 1 206 ? 1.053 -9.529 -12.045 1.00 94.19 206 VAL A O 1
ATOM 1510 N N . THR A 1 207 ? -0.419 -9.791 -13.716 1.00 93.62 207 THR A N 1
ATOM 1511 C CA . THR A 1 207 ? 0.260 -10.970 -14.279 1.00 93.62 207 THR A CA 1
ATOM 1512 C C . THR A 1 207 ? 1.700 -10.654 -14.692 1.00 93.62 207 THR A C 1
ATOM 1514 O O . THR A 1 207 ? 2.606 -11.416 -14.355 1.00 93.62 207 THR A O 1
ATOM 1517 N N . TRP A 1 208 ? 1.927 -9.527 -15.370 1.00 96.88 208 TRP A N 1
ATOM 1518 C CA . TRP A 1 208 ? 3.265 -9.079 -15.764 1.00 96.88 208 TRP A CA 1
ATOM 1519 C C . TRP A 1 208 ? 4.154 -8.786 -14.543 1.00 96.88 208 TRP A C 1
ATOM 1521 O O . TRP A 1 208 ? 5.273 -9.288 -14.454 1.00 96.88 208 TRP A O 1
ATOM 1531 N N . LEU A 1 209 ? 3.628 -8.071 -13.544 1.00 96.56 209 LEU A N 1
ATOM 1532 C CA . LEU A 1 209 ? 4.334 -7.732 -12.306 1.00 96.56 209 LEU A CA 1
ATOM 1533 C C . LEU A 1 209 ? 4.778 -8.986 -11.530 1.00 96.56 209 LEU A C 1
ATOM 1535 O O . LEU A 1 209 ? 5.875 -9.031 -10.970 1.00 96.56 209 LEU A O 1
ATOM 1539 N N . ASN A 1 210 ? 3.961 -10.042 -11.544 1.00 94.44 210 ASN A N 1
ATOM 1540 C CA . ASN A 1 210 ? 4.301 -11.335 -10.944 1.00 94.44 210 ASN A CA 1
ATOM 1541 C C . ASN A 1 210 ? 5.420 -12.089 -11.693 1.00 94.44 210 ASN A C 1
ATOM 1543 O O . ASN A 1 210 ? 6.108 -12.933 -11.102 1.00 94.44 210 ASN A O 1
ATOM 1547 N N . GLY A 1 211 ? 5.605 -11.793 -12.984 1.00 90.50 211 GLY A N 1
ATOM 1548 C CA . GLY A 1 211 ? 6.685 -12.308 -13.828 1.00 90.50 211 GLY A CA 1
ATOM 1549 C C . GLY A 1 211 ? 7.988 -11.500 -13.750 1.00 90.50 211 GLY A C 1
ATOM 1550 O O . GLY A 1 211 ? 9.056 -12.039 -14.048 1.00 90.50 211 GLY A O 1
ATOM 1551 N N . ALA A 1 212 ? 7.933 -10.246 -13.292 1.00 95.31 212 ALA A N 1
ATOM 1552 C CA . ALA A 1 212 ? 9.087 -9.360 -13.128 1.00 95.31 212 ALA A CA 1
ATOM 1553 C C . ALA A 1 212 ? 9.990 -9.796 -11.955 1.00 95.31 212 ALA A C 1
ATOM 1555 O O . ALA A 1 212 ? 9.917 -9.267 -10.848 1.00 95.31 212 ALA A O 1
ATOM 1556 N N . ARG A 1 213 ? 10.843 -10.799 -12.177 1.00 89.69 213 ARG A N 1
ATOM 1557 C CA . ARG A 1 213 ? 11.706 -11.420 -11.158 1.00 89.69 213 ARG A CA 1
ATOM 1558 C C . ARG A 1 213 ? 13.175 -11.086 -11.389 1.00 89.69 213 ARG A C 1
ATOM 1560 O O . ARG A 1 213 ? 13.591 -10.865 -12.520 1.00 89.69 213 ARG A O 1
ATOM 1567 N N . ARG A 1 214 ? 13.991 -11.121 -10.331 1.00 88.19 214 ARG A N 1
ATOM 1568 C CA . ARG A 1 214 ? 15.444 -10.893 -10.429 1.00 88.19 214 ARG A CA 1
ATOM 1569 C C . ARG A 1 214 ? 16.060 -11.683 -11.587 1.00 88.19 214 ARG A C 1
ATOM 1571 O O . ARG A 1 214 ? 15.836 -12.883 -11.711 1.00 88.19 214 ARG A O 1
ATOM 1578 N N . GLY A 1 215 ? 16.817 -10.985 -12.430 1.00 87.94 215 GLY A N 1
ATOM 1579 C CA . GLY A 1 215 ? 17.436 -11.545 -13.633 1.00 87.94 215 GLY A CA 1
ATOM 1580 C C . GLY A 1 215 ? 16.579 -11.478 -14.902 1.00 87.94 215 GLY A C 1
ATOM 1581 O O . GLY A 1 215 ? 17.122 -11.684 -15.983 1.00 87.94 215 GLY A O 1
ATOM 1582 N N . THR A 1 216 ? 15.285 -11.145 -14.827 1.00 94.00 216 THR A N 1
ATOM 1583 C CA . THR A 1 216 ? 14.460 -10.945 -16.028 1.00 94.00 216 THR A CA 1
ATOM 1584 C C . THR A 1 216 ? 14.585 -9.523 -16.576 1.00 94.00 216 THR A C 1
ATOM 1586 O O . THR A 1 216 ? 14.907 -8.575 -15.855 1.00 94.00 216 THR A O 1
ATOM 1589 N N . ALA A 1 217 ? 14.298 -9.358 -17.871 1.00 96.69 217 ALA A N 1
ATOM 1590 C CA . ALA A 1 217 ? 14.195 -8.036 -18.485 1.00 96.69 217 ALA A CA 1
ATOM 1591 C C . ALA A 1 217 ? 13.085 -7.203 -17.823 1.00 96.69 217 ALA A C 1
ATOM 1593 O O . ALA A 1 217 ? 13.313 -6.045 -17.482 1.00 96.69 217 ALA A O 1
ATOM 1594 N N . ASP A 1 218 ? 11.934 -7.825 -17.547 1.00 97.25 218 ASP A N 1
ATOM 1595 C CA . ASP A 1 218 ? 10.784 -7.183 -16.903 1.00 97.25 218 ASP A CA 1
ATOM 1596 C C . ASP A 1 218 ? 11.117 -6.594 -15.525 1.00 97.25 218 ASP A C 1
ATOM 1598 O O . ASP A 1 218 ? 10.618 -5.528 -15.173 1.00 97.25 218 ASP A O 1
ATOM 1602 N N . TYR A 1 219 ? 12.015 -7.227 -14.764 1.00 96.75 219 TYR A N 1
ATOM 1603 C CA . TYR A 1 219 ? 12.489 -6.692 -13.485 1.00 96.75 219 TYR A CA 1
ATOM 1604 C C . TYR A 1 219 ? 13.239 -5.370 -13.646 1.00 96.75 219 TYR A C 1
ATOM 1606 O O . TYR A 1 219 ? 13.010 -4.428 -12.895 1.00 96.75 219 TYR A O 1
ATOM 1614 N N . ASN A 1 220 ? 14.100 -5.258 -14.659 1.00 97.75 220 ASN A N 1
ATOM 1615 C CA . ASN A 1 220 ? 14.785 -3.997 -14.944 1.00 97.75 220 ASN A CA 1
ATOM 1616 C C . ASN A 1 220 ? 13.821 -2.957 -15.545 1.00 97.75 220 ASN A C 1
ATOM 1618 O O . ASN A 1 220 ? 13.900 -1.777 -15.199 1.00 97.75 220 ASN A O 1
ATOM 1622 N N . THR A 1 221 ? 12.882 -3.392 -16.391 1.00 98.56 221 THR A N 1
ATOM 1623 C CA . THR A 1 221 ? 11.818 -2.542 -16.946 1.00 98.56 221 THR A CA 1
ATOM 1624 C C . THR A 1 221 ? 10.966 -1.918 -15.846 1.00 98.56 221 THR A C 1
ATOM 1626 O O . THR A 1 221 ? 10.703 -0.719 -15.905 1.00 98.56 221 THR A O 1
ATOM 1629 N N . PHE A 1 222 ? 10.591 -2.690 -14.819 1.00 98.56 222 PHE A N 1
ATOM 1630 C CA . PHE A 1 222 ? 9.832 -2.196 -13.670 1.00 98.56 222 PHE A CA 1
ATOM 1631 C C . PHE A 1 222 ? 10.504 -0.964 -13.053 1.00 98.56 222 PHE A C 1
ATOM 1633 O O . PHE A 1 222 ? 9.887 0.096 -12.979 1.00 98.56 222 PHE A O 1
ATOM 1640 N N . PHE A 1 223 ? 11.791 -1.049 -12.705 1.00 98.62 223 PHE A N 1
ATOM 1641 C CA . PHE A 1 223 ? 12.495 0.072 -12.073 1.00 98.62 223 PHE A CA 1
ATOM 1642 C C . PHE A 1 223 ? 12.680 1.277 -12.988 1.00 98.62 223 PHE A C 1
ATOM 1644 O O . PHE A 1 223 ? 12.617 2.414 -12.522 1.00 98.62 223 PHE A O 1
ATOM 1651 N N . MET A 1 224 ? 12.869 1.057 -14.290 1.00 98.44 224 MET A N 1
ATOM 1652 C CA . MET A 1 224 ? 12.908 2.161 -15.247 1.00 98.44 224 MET A CA 1
ATOM 1653 C C . MET A 1 224 ? 11.547 2.867 -15.341 1.00 98.44 224 MET A C 1
ATOM 1655 O O . MET A 1 224 ? 11.493 4.093 -15.409 1.00 98.44 224 MET A O 1
ATOM 1659 N N . CYS A 1 225 ? 10.441 2.124 -15.290 1.00 98.38 225 CYS A N 1
ATOM 1660 C CA . CYS A 1 225 ? 9.105 2.714 -15.249 1.00 98.38 225 CYS A CA 1
ATOM 1661 C C . CYS A 1 225 ? 8.851 3.482 -13.946 1.00 98.38 225 CYS A C 1
ATOM 1663 O O . CYS A 1 225 ? 8.340 4.597 -14.009 1.00 98.38 225 CYS A O 1
ATOM 1665 N N . MET A 1 226 ? 9.272 2.953 -12.793 1.00 98.31 226 MET A N 1
ATOM 1666 C CA . MET A 1 226 ? 9.175 3.667 -11.510 1.00 98.31 226 MET A CA 1
ATOM 1667 C C . MET A 1 226 ? 10.012 4.948 -11.519 1.00 98.31 226 MET A C 1
ATOM 1669 O O . MET A 1 226 ? 9.535 6.007 -11.131 1.00 98.31 226 MET A O 1
ATOM 1673 N N . SER A 1 227 ? 11.223 4.908 -12.077 1.00 98.00 227 SER A N 1
ATOM 1674 C CA . SER A 1 227 ? 12.022 6.119 -12.266 1.00 98.00 227 SER A CA 1
ATOM 1675 C C . SER A 1 227 ? 11.303 7.182 -13.110 1.00 98.00 227 SER A C 1
ATOM 1677 O O . SER A 1 227 ? 11.393 8.364 -12.790 1.00 98.00 227 SER A O 1
ATOM 1679 N N . ARG A 1 228 ? 10.600 6.789 -14.180 1.00 97.50 228 ARG A N 1
ATOM 1680 C CA . ARG A 1 228 ? 9.919 7.718 -15.100 1.00 97.50 228 ARG A CA 1
ATOM 1681 C C . ARG A 1 228 ? 8.606 8.272 -14.567 1.00 97.50 228 ARG A C 1
ATOM 1683 O O . ARG A 1 228 ? 8.326 9.439 -14.807 1.00 97.50 228 ARG A O 1
ATOM 1690 N N . HIS A 1 229 ? 7.797 7.434 -13.930 1.00 95.81 229 HIS A N 1
ATOM 1691 C CA . HIS A 1 229 ? 6.395 7.751 -13.652 1.00 95.81 229 HIS A CA 1
ATOM 1692 C C . HIS A 1 229 ? 6.103 7.921 -12.164 1.00 95.81 229 HIS A C 1
ATOM 1694 O O . HIS A 1 229 ? 5.421 8.877 -11.821 1.00 95.81 229 HIS A O 1
ATOM 1700 N N . TYR A 1 230 ? 6.695 7.083 -11.308 1.00 94.38 230 TYR A N 1
ATOM 1701 C CA . TYR A 1 230 ? 6.554 7.218 -9.857 1.00 94.38 230 TYR A CA 1
ATOM 1702 C C . TYR A 1 230 ? 7.379 8.406 -9.354 1.00 94.38 230 TYR A C 1
ATOM 1704 O O . TYR A 1 230 ? 6.887 9.284 -8.656 1.00 94.38 230 TYR A O 1
ATOM 1712 N N . ASN A 1 231 ? 8.657 8.455 -9.752 1.00 92.81 231 ASN A N 1
ATOM 1713 C CA . ASN A 1 231 ? 9.570 9.511 -9.321 1.00 92.81 231 ASN A CA 1
ATOM 1714 C C . ASN A 1 231 ? 9.596 10.739 -10.246 1.00 92.81 231 ASN A C 1
ATOM 1716 O O . ASN A 1 231 ? 9.761 11.867 -9.790 1.00 92.81 231 ASN A O 1
ATOM 1720 N N . GLY A 1 232 ? 9.519 10.514 -11.558 1.00 92.88 232 GLY A N 1
ATOM 1721 C CA . GLY A 1 232 ? 9.601 11.568 -12.572 1.00 92.88 232 GLY A CA 1
ATOM 1722 C C . GLY A 1 232 ? 10.997 11.836 -13.151 1.00 92.88 232 GLY A C 1
ATOM 1723 O O . GLY A 1 232 ? 11.087 12.472 -14.199 1.00 92.88 232 GLY A O 1
ATOM 1724 N N . ALA A 1 233 ? 12.093 11.346 -12.552 1.00 94.25 233 ALA A N 1
ATOM 1725 C CA . ALA A 1 233 ? 13.444 11.600 -13.074 1.00 94.25 233 ALA A CA 1
ATOM 1726 C C . ALA A 1 233 ? 13.735 10.900 -14.414 1.00 94.25 233 ALA A C 1
ATOM 1728 O O . ALA A 1 233 ? 14.476 11.419 -15.245 1.00 94.25 233 ALA A O 1
ATOM 1729 N N . GLY A 1 234 ? 13.207 9.690 -14.611 1.00 95.56 234 GLY A N 1
ATOM 1730 C CA . GLY A 1 234 ? 13.420 8.889 -15.820 1.00 95.56 234 GLY A CA 1
ATOM 1731 C C . GLY A 1 234 ? 14.873 8.483 -16.107 1.00 95.56 234 GLY A C 1
ATOM 1732 O O . GLY A 1 234 ? 15.199 8.173 -17.255 1.00 95.56 234 GLY A O 1
ATOM 1733 N N . THR A 1 235 ? 15.747 8.480 -15.096 1.00 97.88 235 THR A N 1
ATOM 1734 C CA . THR A 1 235 ? 17.177 8.168 -15.229 1.00 97.88 235 THR A CA 1
ATOM 1735 C C . THR A 1 235 ? 17.517 6.742 -14.793 1.00 97.88 235 THR A C 1
ATOM 1737 O O . THR A 1 235 ? 16.914 6.167 -13.885 1.00 97.88 235 THR A O 1
ATOM 1740 N N . GLN A 1 236 ? 18.577 6.178 -15.381 1.00 97.94 236 GLN A N 1
ATOM 1741 C CA . GLN A 1 236 ? 19.098 4.874 -14.958 1.00 97.94 236 GLN A CA 1
ATOM 1742 C C . GLN A 1 236 ? 19.606 4.889 -13.509 1.00 97.94 236 GLN A C 1
ATOM 1744 O O . GLN A 1 236 ? 19.475 3.889 -12.810 1.00 97.94 236 GLN A O 1
ATOM 1749 N N . ALA A 1 237 ? 20.157 6.013 -13.041 1.00 98.19 237 ALA A N 1
ATOM 1750 C CA . ALA A 1 237 ? 20.608 6.154 -11.658 1.00 98.19 237 ALA A CA 1
ATOM 1751 C C . ALA A 1 237 ? 19.441 5.999 -10.670 1.00 98.19 237 ALA A C 1
ATOM 1753 O O . ALA A 1 237 ? 19.538 5.218 -9.726 1.00 98.19 237 ALA A O 1
ATOM 1754 N N . GLN A 1 238 ? 18.307 6.652 -10.941 1.00 97.75 238 GLN A N 1
ATOM 1755 C CA . GLN A 1 238 ? 17.109 6.518 -10.115 1.00 97.75 238 GLN A CA 1
ATOM 1756 C C . GLN A 1 238 ? 16.508 5.106 -10.204 1.00 97.75 238 GLN A C 1
ATOM 1758 O O . GLN A 1 238 ? 16.089 4.544 -9.194 1.00 97.75 238 GLN A O 1
ATOM 1763 N N . ALA A 1 239 ? 16.505 4.488 -11.389 1.00 98.38 239 ALA A N 1
ATOM 1764 C CA . ALA A 1 239 ? 16.088 3.091 -11.530 1.00 98.38 239 ALA A CA 1
ATOM 1765 C C . ALA A 1 239 ? 16.977 2.147 -10.693 1.00 98.38 239 ALA A C 1
ATOM 1767 O O . ALA A 1 239 ? 16.477 1.256 -10.007 1.00 98.38 239 ALA A O 1
ATOM 1768 N N . ASN A 1 240 ? 18.294 2.372 -10.692 1.00 98.12 240 ASN A N 1
ATOM 1769 C CA . ASN A 1 240 ? 19.240 1.610 -9.878 1.00 98.12 240 ASN A CA 1
ATOM 1770 C C . ASN A 1 240 ? 19.025 1.839 -8.377 1.00 98.12 240 ASN A C 1
ATOM 1772 O O . ASN A 1 240 ? 19.155 0.889 -7.610 1.00 98.12 240 ASN A O 1
ATOM 1776 N N . TYR A 1 241 ? 18.651 3.052 -7.960 1.00 97.75 241 TYR A N 1
ATOM 1777 C CA . TYR A 1 241 ? 18.290 3.342 -6.573 1.00 97.75 241 TYR A CA 1
ATOM 1778 C C . TYR A 1 241 ? 17.082 2.510 -6.118 1.00 97.75 241 TYR A C 1
ATOM 1780 O O . TYR A 1 241 ? 17.195 1.761 -5.147 1.00 97.75 241 TYR A O 1
ATOM 1788 N N . TYR A 1 242 ? 15.968 2.542 -6.859 1.00 98.12 242 TYR A N 1
ATOM 1789 C CA . TYR A 1 242 ? 14.795 1.714 -6.543 1.00 98.12 242 TYR A CA 1
ATOM 1790 C C . TYR A 1 242 ? 15.120 0.218 -6.544 1.00 98.12 242 TYR A C 1
ATOM 1792 O O . TYR A 1 242 ? 14.677 -0.521 -5.661 1.00 98.12 242 TYR A O 1
ATOM 1800 N N . LYS A 1 243 ? 15.934 -0.234 -7.505 1.00 97.94 243 LYS A N 1
ATOM 1801 C CA . LYS A 1 243 ? 16.403 -1.619 -7.558 1.00 97.94 243 LYS A CA 1
ATOM 1802 C C . LYS A 1 243 ? 17.198 -1.988 -6.310 1.00 97.94 243 LYS A C 1
ATOM 1804 O O . LYS A 1 243 ? 16.876 -2.983 -5.674 1.00 97.94 243 LYS A O 1
ATOM 1809 N N . SER A 1 244 ? 18.176 -1.170 -5.923 1.00 97.38 244 SER A N 1
ATOM 1810 C CA . SER A 1 244 ? 18.990 -1.367 -4.718 1.00 97.38 244 SER A CA 1
ATOM 1811 C C . SER A 1 244 ? 18.114 -1.475 -3.471 1.00 97.38 244 SER A C 1
ATOM 1813 O O . SER A 1 244 ? 18.228 -2.434 -2.718 1.00 97.38 244 SER A O 1
ATOM 1815 N N . LYS A 1 245 ? 17.158 -0.555 -3.306 1.00 97.00 245 LYS A N 1
ATOM 1816 C CA . LYS A 1 245 ? 16.217 -0.560 -2.178 1.00 97.00 245 LYS A CA 1
ATOM 1817 C C . LYS A 1 245 ? 15.299 -1.774 -2.163 1.00 97.00 245 LYS A C 1
ATOM 1819 O O . LYS A 1 245 ? 14.889 -2.209 -1.091 1.00 97.00 245 LYS A O 1
ATOM 1824 N N . THR A 1 246 ? 15.001 -2.341 -3.326 1.00 96.38 246 THR A N 1
ATOM 1825 C CA . THR A 1 246 ? 14.241 -3.588 -3.440 1.00 96.38 246 THR A CA 1
ATOM 1826 C C . THR A 1 246 ? 15.090 -4.809 -3.097 1.00 96.38 246 THR A C 1
ATOM 1828 O O . THR A 1 246 ? 14.607 -5.712 -2.417 1.00 96.38 246 THR A O 1
ATOM 1831 N N . GLU A 1 247 ? 16.360 -4.834 -3.509 1.00 92.50 247 GLU A N 1
ATOM 1832 C CA . GLU A 1 247 ? 17.296 -5.891 -3.111 1.00 92.50 247 GLU A CA 1
ATOM 1833 C C . GLU A 1 247 ? 17.580 -5.856 -1.602 1.00 92.50 247 GLU A C 1
ATOM 1835 O O . GLU A 1 247 ? 17.659 -6.917 -0.992 1.00 92.50 247 GLU A O 1
ATOM 1840 N N . ASP A 1 248 ? 17.637 -4.677 -0.969 1.00 92.44 248 ASP A N 1
ATOM 1841 C CA . ASP A 1 248 ? 17.735 -4.555 0.495 1.00 92.44 248 ASP A CA 1
ATOM 1842 C C . ASP A 1 248 ? 16.564 -5.269 1.189 1.00 92.44 248 ASP A C 1
ATOM 1844 O O . ASP A 1 248 ? 16.765 -6.079 2.096 1.00 92.44 248 ASP A O 1
ATOM 1848 N N . VAL A 1 249 ? 15.332 -5.028 0.719 1.00 91.62 249 VAL A N 1
ATOM 1849 C CA . VAL A 1 249 ? 14.131 -5.709 1.231 1.00 91.62 249 VAL A CA 1
ATOM 1850 C C . VAL A 1 249 ? 14.225 -7.213 0.993 1.00 91.62 249 VAL A C 1
ATOM 1852 O O . VAL A 1 249 ? 13.920 -7.997 1.890 1.00 91.62 249 VAL A O 1
ATOM 1855 N N . PHE A 1 250 ? 14.667 -7.625 -0.197 1.00 86.81 250 PHE A N 1
ATOM 1856 C CA . PHE A 1 250 ? 14.834 -9.035 -0.527 1.00 86.81 250 PHE A CA 1
ATOM 1857 C C . PHE A 1 250 ? 15.831 -9.723 0.412 1.00 86.81 250 PHE A C 1
ATOM 1859 O O . PHE A 1 250 ? 15.558 -10.811 0.914 1.00 86.81 250 PHE A O 1
ATOM 1866 N N . ASN A 1 251 ? 16.989 -9.110 0.642 1.00 86.50 251 ASN A N 1
ATOM 1867 C CA . ASN A 1 251 ? 18.064 -9.692 1.439 1.00 86.50 251 ASN A CA 1
ATOM 1868 C C . ASN A 1 251 ? 17.701 -9.743 2.925 1.00 86.50 251 ASN A C 1
ATOM 1870 O O . ASN A 1 251 ? 18.053 -10.702 3.605 1.00 86.50 251 ASN A O 1
ATOM 1874 N N . GLN A 1 252 ? 16.974 -8.737 3.416 1.00 84.94 252 GLN A N 1
ATOM 1875 C CA . GLN A 1 252 ? 16.610 -8.644 4.825 1.00 84.94 252 GLN A CA 1
ATOM 1876 C C . GLN A 1 252 ? 15.364 -9.467 5.185 1.00 84.94 252 GLN A C 1
ATOM 1878 O O . GLN A 1 252 ? 15.308 -10.044 6.268 1.00 84.94 252 GLN A O 1
ATOM 1883 N N . TYR A 1 253 ? 14.367 -9.532 4.297 1.00 83.38 253 TYR A N 1
ATOM 1884 C CA . TYR A 1 253 ? 13.042 -10.096 4.600 1.00 83.38 253 TYR A CA 1
ATOM 1885 C C . TYR A 1 253 ? 12.631 -11.253 3.675 1.00 83.38 253 TYR A C 1
ATOM 1887 O O . TYR A 1 253 ? 11.566 -11.854 3.845 1.00 83.38 253 TYR A O 1
ATOM 1895 N N . GLY A 1 254 ? 13.469 -11.584 2.692 1.00 75.31 254 GLY A N 1
ATOM 1896 C CA . GLY A 1 254 ? 13.205 -12.596 1.679 1.00 75.31 254 GLY A CA 1
ATOM 1897 C C . GLY A 1 254 ? 12.359 -12.093 0.506 1.00 75.31 254 GLY A C 1
ATOM 1898 O O . GLY A 1 254 ? 11.908 -10.951 0.428 1.00 75.31 254 GLY A O 1
ATOM 1899 N N . SER A 1 255 ? 12.093 -13.006 -0.428 1.00 63.56 255 SER A N 1
ATOM 1900 C CA . SER A 1 255 ? 11.343 -12.748 -1.669 1.00 63.56 255 SER A CA 1
ATOM 1901 C C . SER A 1 255 ? 9.856 -12.405 -1.491 1.00 63.56 255 SER A C 1
ATOM 1903 O O . SER A 1 255 ? 9.128 -12.346 -2.482 1.00 63.56 255 SER A O 1
ATOM 1905 N N . GLY A 1 256 ? 9.351 -12.331 -0.252 1.00 57.84 256 GLY A N 1
ATOM 1906 C CA . GLY A 1 256 ? 7.908 -12.342 0.037 1.00 57.84 256 GLY A CA 1
ATOM 1907 C C . GLY A 1 256 ? 7.179 -13.613 -0.447 1.00 57.84 256 GLY A C 1
ATOM 1908 O O . GLY A 1 256 ? 5.963 -13.738 -0.278 1.00 57.84 256 GLY A O 1
ATOM 1909 N N . ASN A 1 257 ? 7.918 -14.562 -1.036 1.00 49.59 257 ASN A N 1
ATOM 1910 C CA . ASN A 1 257 ? 7.445 -15.787 -1.676 1.00 49.59 257 ASN A CA 1
ATOM 1911 C C . ASN A 1 257 ? 7.942 -17.051 -0.947 1.00 49.59 257 ASN A C 1
ATOM 1913 O O . ASN A 1 257 ? 7.425 -18.136 -1.189 1.00 49.59 257 ASN A O 1
ATOM 1917 N N . THR A 1 258 ? 8.938 -16.919 -0.062 1.00 40.31 258 THR A N 1
ATOM 1918 C CA . THR A 1 258 ? 9.601 -18.038 0.639 1.00 40.31 258 THR A CA 1
ATOM 1919 C C . THR A 1 258 ? 9.308 -18.099 2.131 1.00 40.31 258 THR A C 1
ATOM 1921 O O . THR A 1 258 ? 9.524 -19.138 2.744 1.00 40.31 258 THR A O 1
ATOM 1924 N N . THR A 1 259 ? 8.782 -17.033 2.725 1.00 39.66 259 THR A N 1
ATOM 1925 C CA . THR A 1 259 ? 8.138 -17.132 4.031 1.00 39.66 259 THR A CA 1
ATOM 1926 C C . THR A 1 259 ? 6.683 -17.531 3.792 1.00 39.66 259 THR A C 1
ATOM 1928 O O . THR A 1 259 ? 5.979 -16.836 3.040 1.00 39.66 259 THR A O 1
ATOM 1931 N N . PRO A 1 260 ? 6.196 -18.625 4.414 1.00 39.22 260 PRO A N 1
ATOM 1932 C CA . PRO A 1 260 ? 4.765 -18.814 4.599 1.00 39.22 260 PRO A CA 1
ATOM 1933 C C . PRO A 1 260 ? 4.152 -17.487 5.079 1.00 39.22 260 PRO A C 1
ATOM 1935 O O . PRO A 1 260 ? 4.866 -16.682 5.697 1.00 39.22 260 PRO A O 1
ATOM 1938 N N . PRO A 1 261 ? 2.861 -17.206 4.809 1.00 45.44 261 PRO A N 1
ATOM 1939 C CA . PRO A 1 261 ? 2.187 -16.166 5.587 1.00 45.44 261 PRO A CA 1
ATOM 1940 C C . PRO A 1 261 ? 2.574 -16.351 7.070 1.00 45.44 261 PRO A C 1
ATOM 1942 O O . PRO A 1 261 ? 2.748 -17.506 7.480 1.00 45.44 261 PRO A O 1
ATOM 1945 N N . PRO A 1 262 ? 2.804 -15.271 7.847 1.00 45.91 262 PRO A N 1
ATOM 1946 C CA . PRO A 1 262 ? 3.094 -15.380 9.268 1.00 45.91 262 PRO A CA 1
ATOM 1947 C C . PRO A 1 262 ? 2.100 -16.378 9.850 1.00 45.91 262 PRO A C 1
ATOM 1949 O O . PRO A 1 262 ? 0.957 -16.402 9.372 1.00 45.91 262 PRO A O 1
ATOM 1952 N N . PRO A 1 263 ? 2.544 -17.247 10.778 1.00 48.69 263 PRO A N 1
ATOM 1953 C CA . PRO A 1 263 ? 1.683 -18.286 11.319 1.00 48.69 263 PRO A CA 1
ATOM 1954 C C . PRO A 1 263 ? 0.340 -17.650 11.637 1.00 48.69 263 PRO A C 1
ATOM 1956 O O . PRO A 1 263 ? 0.305 -16.599 12.283 1.00 48.69 263 PRO A O 1
ATOM 1959 N N . THR A 1 264 ? -0.730 -18.220 11.070 1.00 55.56 264 THR A N 1
ATOM 1960 C CA . THR A 1 264 ? -2.091 -17.723 11.266 1.00 55.56 264 THR A CA 1
ATOM 1961 C C . THR A 1 264 ? -2.235 -17.400 12.745 1.00 55.56 264 THR A C 1
ATOM 1963 O O . THR A 1 264 ? -1.925 -18.294 13.538 1.00 55.56 264 THR A O 1
ATOM 1966 N N . PRO A 1 265 ? -2.619 -16.166 13.122 1.00 64.56 265 PRO A N 1
ATOM 1967 C CA . PRO A 1 265 ? -2.582 -15.750 14.513 1.00 64.56 265 PRO A CA 1
ATOM 1968 C C . PRO A 1 265 ? -3.225 -16.824 15.385 1.00 64.56 265 PRO A C 1
ATOM 1970 O O . PRO A 1 265 ? -4.370 -17.211 15.166 1.00 64.56 265 PRO A O 1
ATOM 1973 N N . THR A 1 266 ? -2.466 -17.399 16.310 1.00 58.59 266 THR A N 1
ATOM 1974 C CA . THR A 1 266 ? -2.925 -18.545 17.095 1.00 58.59 266 THR A CA 1
ATOM 1975 C C . THR A 1 266 ? -3.665 -18.027 18.317 1.00 58.59 266 THR A C 1
ATOM 1977 O O . THR A 1 266 ? -3.127 -18.008 19.418 1.00 58.59 266 THR A O 1
ATOM 1980 N N . GLY A 1 267 ? -4.883 -17.528 18.117 1.00 81.31 267 GLY A N 1
ATOM 1981 C CA . GLY A 1 267 ? -5.713 -17.051 19.219 1.00 81.31 267 GLY A CA 1
ATOM 1982 C C . GLY A 1 267 ? -6.720 -15.983 18.826 1.00 81.31 267 GLY A C 1
ATOM 1983 O O . GLY A 1 267 ? -6.908 -15.670 17.650 1.00 81.31 267 GLY A O 1
ATOM 1984 N N . SER A 1 268 ? -7.387 -15.448 19.844 1.00 91.50 268 SER A N 1
ATOM 1985 C CA . SER A 1 268 ? -8.275 -14.297 19.722 1.00 91.50 268 SER A CA 1
ATOM 1986 C C . SER A 1 268 ? -7.501 -12.983 19.780 1.00 91.50 268 SER A C 1
ATOM 1988 O O . SER A 1 268 ? -6.478 -12.907 20.457 1.00 91.50 268 SER A O 1
ATOM 1990 N N . ALA A 1 269 ? -8.046 -11.931 19.178 1.00 89.81 269 ALA A N 1
ATOM 1991 C CA . ALA A 1 269 ? -7.493 -10.580 19.238 1.00 89.81 269 ALA A CA 1
ATOM 1992 C C . ALA A 1 269 ? -8.506 -9.578 19.818 1.00 89.81 269 ALA A C 1
ATOM 1994 O O . ALA A 1 269 ? -9.716 -9.785 19.682 1.00 89.81 269 ALA A O 1
ATOM 1995 N N . PRO A 1 270 ? -8.057 -8.491 20.465 1.00 90.81 270 PRO A N 1
ATOM 1996 C CA . PRO A 1 270 ? -8.931 -7.372 20.789 1.00 90.81 270 PRO A CA 1
ATOM 1997 C C . PRO A 1 270 ? -9.239 -6.546 19.531 1.00 90.81 270 PRO A C 1
ATOM 1999 O O . PRO A 1 270 ? -8.418 -6.446 18.621 1.00 90.81 270 PRO A O 1
ATOM 2002 N N . GLY A 1 271 ? -10.406 -5.908 19.507 1.00 90.81 271 GLY A N 1
ATOM 2003 C CA . GLY A 1 271 ? -10.763 -4.912 18.501 1.00 90.81 271 GLY A CA 1
ATOM 2004 C C . GLY A 1 271 ? -11.716 -3.865 19.067 1.00 90.81 271 GLY A C 1
ATOM 2005 O O . GLY A 1 271 ? -12.387 -4.114 20.070 1.00 90.81 271 GLY A O 1
ATOM 2006 N N . ARG A 1 272 ? -11.800 -2.692 18.439 1.00 92.75 272 ARG A N 1
ATOM 2007 C CA . ARG A 1 272 ? -12.754 -1.641 18.825 1.00 92.75 272 ARG A CA 1
ATOM 2008 C C . ARG A 1 272 ? -13.619 -1.226 17.646 1.00 92.75 272 ARG A C 1
ATOM 2010 O O . ARG A 1 272 ? -13.103 -0.763 16.637 1.00 92.75 272 ARG A O 1
ATOM 2017 N N . VAL A 1 273 ? -14.936 -1.348 17.775 1.00 94.81 273 VAL A N 1
ATOM 2018 C CA . VAL A 1 273 ? -15.873 -0.966 16.710 1.00 94.81 273 VAL A CA 1
ATOM 2019 C C . VAL A 1 273 ? -15.819 0.546 16.480 1.00 94.81 273 VAL A C 1
ATOM 2021 O O . VAL A 1 273 ? -15.791 1.324 17.435 1.00 94.81 273 VAL A O 1
ATOM 2024 N N . ASN A 1 274 ? -15.793 0.957 15.214 1.00 88.75 274 ASN A N 1
ATOM 2025 C CA . ASN A 1 274 ? -15.865 2.348 14.793 1.00 88.75 274 ASN A CA 1
ATOM 2026 C C . ASN A 1 274 ? -16.720 2.488 13.532 1.00 88.75 274 ASN A C 1
ATOM 2028 O O . ASN A 1 274 ? -16.315 2.104 12.433 1.00 88.75 274 ASN A O 1
ATOM 2032 N N . THR A 1 275 ? -17.893 3.080 13.683 1.00 89.69 275 THR A N 1
ATOM 2033 C CA . THR A 1 275 ? -18.906 3.259 12.630 1.00 89.69 275 THR A CA 1
ATOM 2034 C C . THR A 1 275 ? -19.415 4.697 12.541 1.00 89.69 275 THR A C 1
ATOM 2036 O O . THR A 1 275 ? -20.413 4.952 11.868 1.00 89.69 275 THR A O 1
ATOM 2039 N N . ALA A 1 276 ? -18.742 5.642 13.207 1.00 83.75 276 ALA A N 1
ATOM 2040 C CA . ALA A 1 276 ? -19.158 7.043 13.294 1.00 83.75 276 ALA A CA 1
ATOM 2041 C C . ALA A 1 276 ? -20.590 7.223 13.849 1.00 83.75 276 ALA A C 1
ATOM 2043 O O . ALA A 1 276 ? -21.377 8.015 13.335 1.00 83.75 276 ALA A O 1
ATOM 2044 N N . GLY A 1 277 ? -20.916 6.486 14.914 1.00 80.62 277 GLY A N 1
ATOM 2045 C CA . GLY A 1 277 ? -22.135 6.647 15.712 1.00 80.62 277 GLY A CA 1
ATOM 2046 C C . GLY A 1 277 ? -23.269 5.654 15.436 1.00 80.62 277 GLY A C 1
ATOM 2047 O O . GLY A 1 277 ? -24.209 5.591 16.225 1.00 80.62 277 GLY A O 1
ATOM 2048 N N . VAL A 1 278 ? -23.211 4.855 14.365 1.00 90.62 278 VAL A N 1
ATOM 2049 C CA . VAL A 1 278 ? -24.294 3.911 14.008 1.00 90.62 278 VAL A CA 1
ATOM 2050 C C . VAL A 1 278 ? -23.970 2.496 14.479 1.00 90.62 278 VAL A C 1
ATOM 2052 O O . VAL A 1 278 ? -22.901 1.983 14.184 1.00 90.62 278 VAL A O 1
ATOM 2055 N N . ALA A 1 279 ? -24.884 1.807 15.163 1.00 94.62 279 ALA A N 1
ATOM 2056 C CA . ALA A 1 279 ? -24.638 0.421 15.569 1.00 94.62 279 ALA A CA 1
ATOM 2057 C C . ALA A 1 279 ? -24.375 -0.501 14.358 1.00 94.62 279 ALA A C 1
ATOM 2059 O O . ALA A 1 279 ? -25.111 -0.482 13.370 1.00 94.62 279 ALA A O 1
ATOM 2060 N N . LEU A 1 280 ? -23.338 -1.335 14.448 1.00 97.06 280 LEU A N 1
ATOM 2061 C CA . LEU A 1 280 ? -22.953 -2.280 13.403 1.00 97.06 280 LEU A CA 1
ATOM 2062 C C . LEU A 1 280 ? -23.771 -3.569 13.523 1.00 97.06 280 LEU A C 1
ATOM 2064 O O . LEU A 1 280 ? -23.884 -4.145 14.606 1.00 97.06 280 LEU A O 1
ATOM 2068 N N . THR A 1 281 ? -24.333 -4.058 12.418 1.00 97.69 281 THR A N 1
ATOM 2069 C CA . THR A 1 281 ? -25.084 -5.322 12.413 1.00 97.69 281 THR A CA 1
ATOM 2070 C C . THR A 1 281 ? -24.150 -6.524 12.531 1.00 97.69 281 THR A C 1
ATOM 2072 O O . THR A 1 281 ? -23.230 -6.678 11.730 1.00 97.69 281 THR A O 1
ATOM 2075 N N . ILE A 1 282 ? -24.445 -7.420 13.473 1.00 98.38 282 ILE A N 1
ATOM 2076 C CA . ILE A 1 282 ? -23.806 -8.732 13.591 1.00 98.38 282 ILE A CA 1
ATOM 2077 C C . ILE A 1 282 ? -24.537 -9.702 12.658 1.00 98.38 282 ILE A C 1
ATOM 2079 O O . ILE A 1 282 ? -25.760 -9.844 12.720 1.00 98.38 282 ILE A O 1
ATOM 2083 N N . ARG A 1 283 ? -23.791 -10.370 11.782 1.00 98.50 283 ARG A N 1
ATOM 2084 C CA . ARG A 1 283 ? -24.287 -11.255 10.722 1.00 98.50 283 ARG A CA 1
ATOM 2085 C C . ARG A 1 283 ? -24.010 -12.720 11.047 1.00 98.50 283 ARG A C 1
ATOM 2087 O O . ARG A 1 283 ? -23.007 -13.042 11.672 1.00 98.50 283 ARG A O 1
ATOM 2094 N N . SER A 1 284 ? -24.871 -13.636 10.616 1.00 97.38 284 SER A N 1
ATOM 2095 C CA . SER A 1 284 ? -24.655 -15.080 10.812 1.00 97.38 284 SER A CA 1
ATOM 2096 C C . SER A 1 284 ? -23.484 -15.637 9.990 1.00 97.38 284 SER A C 1
ATOM 2098 O O . SER A 1 284 ? -22.907 -16.661 10.356 1.00 97.38 284 SER A O 1
ATOM 2100 N N . GLY A 1 285 ? -23.106 -14.954 8.907 1.00 97.12 285 GLY A N 1
ATOM 2101 C CA . GLY A 1 285 ? -22.013 -15.318 8.011 1.00 97.12 285 GLY A CA 1
ATOM 2102 C C . GLY A 1 285 ? -21.179 -14.110 7.588 1.00 97.12 285 GLY A C 1
ATOM 2103 O O . GLY A 1 285 ? -21.516 -12.968 7.893 1.00 97.12 285 GLY A O 1
ATOM 2104 N N . ALA A 1 286 ? -20.088 -14.380 6.868 1.00 97.12 286 ALA A N 1
ATOM 2105 C CA . ALA A 1 286 ? -19.138 -13.385 6.366 1.00 97.12 286 ALA A CA 1
ATOM 2106 C C . ALA A 1 286 ? -19.673 -12.648 5.115 1.00 97.12 286 ALA A C 1
ATOM 2108 O O . ALA A 1 286 ? -19.053 -12.655 4.051 1.00 97.12 286 ALA A O 1
ATOM 2109 N N . SER A 1 287 ? -20.884 -12.101 5.218 1.00 96.94 287 SER A N 1
ATOM 2110 C CA . SER A 1 287 ? -21.545 -11.328 4.166 1.00 96.94 287 SER A CA 1
ATOM 2111 C C . SER A 1 287 ? -22.617 -10.409 4.755 1.00 96.94 287 SER A C 1
ATOM 2113 O O . SER A 1 287 ? -23.326 -10.769 5.700 1.00 96.94 287 SER A O 1
ATOM 2115 N N . SER A 1 288 ? -22.766 -9.227 4.161 1.00 95.31 288 SER A N 1
ATOM 2116 C CA . SER A 1 288 ? -23.761 -8.217 4.515 1.00 95.31 288 SER A CA 1
ATOM 2117 C C . SER A 1 288 ? -25.197 -8.695 4.283 1.00 95.31 288 SER A C 1
ATOM 2119 O O . SER A 1 288 ? -26.115 -8.216 4.950 1.00 95.31 288 SER A O 1
ATOM 2121 N N . THR A 1 289 ? -25.400 -9.686 3.410 1.00 96.50 289 THR A N 1
ATOM 2122 C CA . THR A 1 289 ? -26.715 -10.274 3.116 1.00 96.50 289 THR A CA 1
ATOM 2123 C C . THR A 1 289 ? -27.045 -11.485 3.987 1.00 96.50 289 THR A C 1
ATOM 2125 O O . THR A 1 289 ? -28.154 -12.011 3.910 1.00 96.50 289 THR A O 1
ATOM 2128 N N . SER A 1 290 ? -26.114 -11.938 4.833 1.00 97.56 290 SER A N 1
ATOM 2129 C CA . SER A 1 290 ? -26.398 -12.991 5.811 1.00 97.56 290 SER A CA 1
ATOM 2130 C C . SER A 1 290 ? -27.377 -12.495 6.884 1.00 97.56 290 SER A C 1
ATOM 2132 O O . SER A 1 290 ? -27.463 -11.294 7.173 1.00 97.56 290 SER A O 1
ATOM 2134 N N . THR A 1 291 ? -28.113 -13.427 7.496 1.00 98.12 291 THR A N 1
ATOM 2135 C CA . THR A 1 291 ? -29.113 -13.139 8.534 1.00 98.12 291 THR A CA 1
ATOM 2136 C C . THR A 1 291 ? -28.526 -12.254 9.632 1.00 98.12 291 THR A C 1
ATOM 2138 O O . THR A 1 291 ? -27.439 -12.529 10.144 1.00 98.12 291 THR A O 1
ATOM 2141 N N . ALA A 1 292 ? -29.237 -11.190 10.004 1.00 97.88 292 ALA A N 1
ATOM 2142 C CA . ALA A 1 292 ? -28.873 -10.379 11.158 1.00 97.88 292 ALA A CA 1
ATOM 2143 C C . ALA A 1 292 ? -29.132 -11.180 12.442 1.00 97.88 292 ALA A C 1
ATOM 2145 O O . ALA A 1 292 ? -30.241 -11.661 12.661 1.00 97.88 292 ALA A O 1
ATOM 2146 N N . VAL A 1 293 ? -28.105 -11.332 13.277 1.00 98.06 293 VAL A N 1
ATOM 2147 C CA . VAL A 1 293 ? -28.162 -12.083 14.547 1.00 98.06 293 VAL A CA 1
ATOM 2148 C C . VAL A 1 293 ? -27.941 -11.191 15.768 1.00 98.06 293 VAL A C 1
ATOM 2150 O O . VAL A 1 293 ? -27.942 -11.673 16.897 1.00 98.06 293 VAL A O 1
ATOM 2153 N N . GLY A 1 294 ? -27.754 -9.888 15.551 1.00 97.62 294 GLY A N 1
ATOM 2154 C CA . GLY A 1 294 ? -27.634 -8.884 16.601 1.00 97.62 294 GLY A CA 1
ATOM 2155 C C . GLY A 1 294 ? -27.055 -7.572 16.081 1.00 97.62 294 GLY A C 1
ATOM 2156 O O . GLY A 1 294 ? -26.906 -7.368 14.874 1.00 97.62 294 GLY A O 1
ATOM 2157 N N . THR A 1 295 ? -26.690 -6.693 17.008 1.00 97.56 295 THR A N 1
ATOM 2158 C CA . THR A 1 295 ? -26.013 -5.419 16.737 1.00 97.56 295 THR A CA 1
ATOM 2159 C C . THR A 1 295 ? -24.953 -5.152 17.798 1.00 97.56 295 THR A C 1
ATOM 2161 O O . THR A 1 295 ? -25.124 -5.551 18.948 1.00 97.56 295 THR A O 1
ATOM 2164 N N . VAL A 1 296 ? -23.891 -4.438 17.434 1.00 97.44 296 VAL A N 1
ATOM 2165 C CA . VAL A 1 296 ? -22.863 -3.943 18.356 1.00 97.44 296 VAL A CA 1
ATOM 2166 C C . VAL A 1 296 ? -22.765 -2.424 18.238 1.00 97.44 296 VAL A C 1
ATOM 2168 O O . VAL A 1 296 ? -22.760 -1.881 17.134 1.00 97.44 296 VAL A O 1
ATOM 2171 N N . ALA A 1 297 ? -22.749 -1.724 19.373 1.00 97.19 297 ALA A N 1
ATOM 2172 C CA . ALA A 1 297 ? -22.711 -0.266 19.391 1.00 97.19 297 ALA A CA 1
ATOM 2173 C C . ALA A 1 297 ? -21.351 0.268 18.913 1.00 97.19 297 ALA A C 1
ATOM 2175 O O . ALA A 1 297 ? -20.315 -0.378 19.104 1.00 97.19 297 ALA A O 1
ATOM 2176 N N . ASP A 1 298 ? -21.356 1.471 18.340 1.00 93.69 298 ASP A N 1
ATOM 2177 C CA . ASP A 1 298 ? -20.126 2.196 18.027 1.00 93.69 298 ASP A CA 1
ATOM 2178 C C . ASP A 1 298 ? -19.255 2.375 19.281 1.00 93.69 298 ASP A C 1
ATOM 2180 O O . ASP A 1 298 ? -19.755 2.555 20.391 1.00 93.69 298 ASP A O 1
ATOM 2184 N N . GLY A 1 299 ? -17.938 2.296 19.113 1.00 86.88 299 GLY A N 1
ATOM 2185 C CA . GLY A 1 299 ? -16.964 2.441 20.190 1.00 86.88 299 GLY A CA 1
ATOM 2186 C C . GLY A 1 299 ? -16.823 1.247 21.135 1.00 86.88 299 GLY A C 1
ATOM 2187 O O . GLY A 1 299 ? -15.979 1.302 22.033 1.00 86.88 299 GLY A O 1
ATOM 2188 N N . THR A 1 300 ? -17.597 0.177 20.938 1.00 95.62 300 THR A N 1
ATOM 2189 C CA . THR A 1 300 ? -17.534 -1.034 21.770 1.00 95.62 300 THR A CA 1
ATOM 2190 C C . THR A 1 300 ? -16.211 -1.775 21.569 1.00 95.62 300 THR A C 1
ATOM 2192 O O . THR A 1 300 ? -15.814 -2.042 20.433 1.00 95.62 300 THR A O 1
ATOM 2195 N N . ASN A 1 301 ? -15.559 -2.168 22.668 1.00 92.62 301 ASN A N 1
ATOM 2196 C CA . ASN A 1 301 ? -14.438 -3.110 22.635 1.00 92.62 301 ASN A CA 1
ATOM 2197 C C . ASN A 1 301 ? -14.968 -4.541 22.497 1.00 92.62 301 ASN A C 1
ATOM 2199 O O . ASN A 1 301 ? -15.847 -4.963 23.248 1.00 92.62 301 ASN A O 1
ATOM 2203 N N . VAL A 1 302 ? -14.425 -5.289 21.544 1.00 96.56 302 VAL A N 1
ATOM 2204 C CA . VAL A 1 302 ? -14.830 -6.653 21.211 1.00 96.56 302 VAL A CA 1
ATOM 2205 C C . VAL A 1 302 ? -13.641 -7.605 21.276 1.00 96.56 302 VAL A C 1
ATOM 2207 O O . VAL A 1 302 ? -12.492 -7.219 21.066 1.00 96.56 302 VAL A O 1
ATOM 2210 N N . THR A 1 303 ? -13.927 -8.879 21.535 1.00 96.69 303 THR A N 1
ATOM 2211 C CA . THR A 1 303 ? -12.962 -9.969 21.370 1.00 96.69 303 THR A CA 1
ATOM 2212 C C . THR A 1 303 ? -13.241 -10.684 20.054 1.00 96.69 303 THR A C 1
ATOM 2214 O O . THR A 1 303 ? -14.283 -11.327 19.896 1.00 96.69 303 THR A O 1
ATOM 2217 N N . ILE A 1 304 ? -12.299 -10.587 19.122 1.00 97.38 304 ILE A N 1
ATOM 2218 C CA . ILE A 1 304 ? -12.294 -11.282 17.838 1.00 97.38 304 ILE A CA 1
ATOM 2219 C C . ILE A 1 304 ? -11.850 -12.719 18.102 1.00 97.38 304 ILE A C 1
ATOM 2221 O O . ILE A 1 304 ? -10.672 -12.976 18.339 1.00 97.38 304 ILE A O 1
ATOM 2225 N N . ARG A 1 305 ? -12.789 -13.669 18.102 1.00 95.75 305 ARG A N 1
ATOM 2226 C CA . ARG A 1 305 ? -12.491 -15.083 18.403 1.00 95.75 305 ARG A CA 1
ATOM 2227 C C . ARG A 1 305 ? -11.723 -15.760 17.274 1.00 95.75 305 ARG A C 1
ATOM 2229 O O . ARG A 1 305 ? -10.843 -16.574 17.524 1.00 95.75 305 ARG A O 1
ATOM 2236 N N . CYS A 1 306 ? -12.115 -15.448 16.047 1.00 94.75 306 CYS A N 1
ATOM 2237 C CA . CYS A 1 306 ? -11.501 -15.908 14.813 1.00 94.75 306 CYS A CA 1
ATOM 2238 C C . CYS A 1 306 ? -11.938 -14.983 13.669 1.00 94.75 306 CYS A C 1
ATOM 2240 O O . CYS A 1 306 ? -12.914 -14.244 13.811 1.00 94.75 306 CYS A O 1
ATOM 2242 N N . GLN A 1 307 ? -11.254 -15.043 12.532 1.00 95.19 307 GLN A N 1
ATOM 2243 C CA . GLN A 1 307 ? -11.575 -14.278 11.332 1.00 95.19 307 GLN A CA 1
ATOM 2244 C C . GLN A 1 307 ? -11.889 -15.193 10.150 1.00 95.19 307 GLN A C 1
ATOM 2246 O O . GLN A 1 307 ? -11.338 -16.285 10.006 1.00 95.19 307 GLN A O 1
ATOM 2251 N N . LYS A 1 308 ? -12.798 -14.751 9.283 1.00 93.00 308 LYS A N 1
ATOM 2252 C CA . LYS A 1 308 ? -13.189 -15.465 8.064 1.00 93.00 308 LYS A CA 1
ATOM 2253 C C . LYS A 1 308 ? -13.135 -14.521 6.873 1.00 93.00 308 LYS A C 1
ATOM 2255 O O . LYS A 1 308 ? -13.566 -13.380 6.979 1.00 93.00 308 LYS A O 1
ATOM 2260 N N . ARG A 1 309 ? -12.634 -14.995 5.730 1.00 91.31 309 ARG A N 1
ATOM 2261 C CA . ARG A 1 309 ? -12.729 -14.232 4.479 1.00 91.31 309 ARG A CA 1
ATOM 2262 C C . ARG A 1 309 ? -14.122 -14.375 3.875 1.00 91.31 309 ARG A C 1
ATOM 2264 O O . ARG A 1 309 ? -14.674 -15.475 3.861 1.00 91.31 309 ARG A O 1
ATOM 2271 N N . GLY A 1 310 ? -14.670 -13.273 3.383 1.00 91.25 310 GLY A N 1
ATOM 2272 C CA . GLY A 1 310 ? -16.017 -13.212 2.827 1.00 91.25 310 GLY A CA 1
ATOM 2273 C C . GLY A 1 310 ? -16.203 -12.042 1.870 1.00 91.25 310 GLY A C 1
ATOM 2274 O O . GLY A 1 310 ? -15.290 -11.692 1.124 1.00 91.25 310 GLY A O 1
ATOM 2275 N N . GLU A 1 311 ? -17.396 -11.456 1.883 1.00 94.00 311 GLU A N 1
ATOM 2276 C CA . GLU A 1 311 ? -17.723 -10.271 1.086 1.00 94.00 311 GLU A CA 1
ATOM 2277 C C . GLU A 1 311 ? -16.790 -9.100 1.422 1.00 94.00 311 GLU A C 1
ATOM 2279 O O . GLU A 1 311 ? -16.511 -8.841 2.594 1.00 94.00 311 GLU A O 1
ATOM 2284 N N . SER A 1 312 ? -16.320 -8.383 0.400 1.00 83.31 312 SER A N 1
ATOM 2285 C CA . SER A 1 312 ? -15.530 -7.165 0.585 1.00 83.31 312 SER A CA 1
ATOM 2286 C C . SER A 1 312 ? -16.436 -6.000 0.971 1.00 83.31 312 SER A C 1
ATOM 2288 O O . SER A 1 312 ? -17.305 -5.607 0.195 1.00 83.31 312 SER A O 1
ATOM 2290 N N . ILE A 1 313 ? -16.196 -5.413 2.138 1.00 90.25 313 ILE A N 1
ATOM 2291 C CA . ILE A 1 313 ? -16.948 -4.277 2.669 1.00 90.25 313 ILE A CA 1
ATOM 2292 C C . ILE A 1 313 ? -16.019 -3.077 2.794 1.00 90.25 313 ILE A C 1
ATOM 2294 O O . ILE A 1 313 ? -14.883 -3.204 3.246 1.00 90.25 313 ILE A O 1
ATOM 2298 N N . THR A 1 314 ? -16.516 -1.901 2.414 1.00 83.69 314 THR A N 1
ATOM 2299 C CA . THR A 1 314 ? -15.830 -0.625 2.641 1.00 83.69 314 THR A CA 1
ATOM 2300 C C . THR A 1 314 ? -16.431 0.060 3.858 1.00 83.69 314 THR A C 1
ATOM 2302 O O . THR A 1 314 ? -17.613 0.398 3.860 1.00 83.69 314 THR A O 1
ATOM 2305 N N . GLY A 1 315 ? -15.605 0.266 4.877 1.00 83.75 315 GLY A N 1
ATOM 2306 C CA . GLY A 1 315 ? -15.970 0.870 6.148 1.00 83.75 315 GLY A CA 1
ATOM 2307 C C . GLY A 1 315 ? -14.975 1.931 6.608 1.00 83.75 315 GLY A C 1
ATOM 2308 O O . GLY A 1 315 ? -14.201 2.482 5.822 1.00 83.75 315 GLY A O 1
ATOM 2309 N N . THR A 1 316 ? -15.017 2.234 7.903 1.00 81.12 316 THR A N 1
ATOM 2310 C CA . THR A 1 316 ? -14.220 3.292 8.542 1.00 81.12 316 THR A CA 1
ATOM 2311 C C . THR A 1 316 ? -12.714 3.135 8.328 1.00 81.12 316 THR A C 1
ATOM 2313 O O . THR A 1 316 ? -12.021 4.137 8.140 1.00 81.12 316 THR A O 1
ATOM 2316 N N . TYR A 1 317 ? -12.215 1.897 8.318 1.00 75.62 317 TYR A N 1
ATOM 2317 C CA . TYR A 1 317 ? -10.795 1.565 8.168 1.00 75.62 317 TYR A CA 1
ATOM 2318 C C . TYR A 1 317 ? -10.408 1.188 6.730 1.00 75.62 317 TYR A C 1
ATOM 2320 O O . TYR A 1 317 ? -9.313 0.702 6.477 1.00 75.62 317 TYR A O 1
ATOM 2328 N N . GLY A 1 318 ? -11.277 1.468 5.754 1.00 72.50 318 GLY A N 1
ATOM 2329 C CA . GLY A 1 318 ? -11.047 1.152 4.345 1.00 72.50 318 GLY A CA 1
ATOM 2330 C C . GLY A 1 318 ? -11.829 -0.075 3.894 1.00 72.50 318 GLY A C 1
ATOM 2331 O O . GLY A 1 318 ? -12.900 -0.361 4.419 1.00 72.50 318 GLY A O 1
ATOM 2332 N N . THR A 1 319 ? -11.335 -0.766 2.869 1.00 73.00 319 THR A N 1
ATOM 2333 C CA . THR A 1 319 ? -11.994 -1.955 2.314 1.00 73.00 319 THR A CA 1
ATOM 2334 C C . THR A 1 319 ? -11.327 -3.215 2.845 1.00 73.00 319 THR A C 1
ATOM 2336 O O . THR A 1 319 ? -10.138 -3.414 2.611 1.00 73.00 319 THR A O 1
ATOM 2339 N N . SER A 1 320 ? -12.097 -4.079 3.503 1.00 80.62 320 SER A N 1
ATOM 2340 C CA . SER A 1 320 ? -11.631 -5.367 4.023 1.00 80.62 320 SER A CA 1
ATOM 2341 C C . SER A 1 320 ? -12.553 -6.484 3.545 1.00 80.62 320 SER A C 1
ATOM 2343 O O . SER A 1 320 ? -13.758 -6.290 3.389 1.00 80.62 320 SER A O 1
ATOM 2345 N N . ASN A 1 321 ? -11.982 -7.660 3.291 1.00 85.06 321 ASN A N 1
ATOM 2346 C CA . ASN A 1 321 ? -12.742 -8.897 3.097 1.00 85.06 321 ASN A CA 1
ATOM 2347 C C . ASN A 1 321 ? -12.643 -9.827 4.313 1.00 85.06 321 ASN A C 1
ATOM 2349 O O . ASN A 1 321 ? -13.081 -10.977 4.234 1.00 85.06 321 ASN A O 1
ATOM 2353 N N . LEU A 1 322 ? -12.042 -9.355 5.408 1.00 91.62 322 LEU A N 1
ATOM 2354 C CA . LEU A 1 322 ? -12.012 -10.050 6.684 1.00 91.62 322 LEU A CA 1
ATOM 2355 C C . LEU A 1 322 ? -13.306 -9.768 7.453 1.00 91.62 322 LEU A C 1
ATOM 2357 O O . LEU A 1 322 ? -13.871 -8.675 7.423 1.00 91.62 322 LEU A O 1
ATOM 2361 N N . TRP A 1 323 ? -13.790 -10.802 8.123 1.00 97.25 323 TRP A N 1
ATOM 2362 C CA . TRP A 1 323 ? -14.967 -10.758 8.972 1.00 97.25 323 TRP A CA 1
ATOM 2363 C C . TRP A 1 323 ? -14.611 -11.317 10.341 1.00 97.25 323 TRP A C 1
ATOM 2365 O O . TRP A 1 323 ? -14.191 -12.473 10.452 1.00 97.25 323 TRP A O 1
ATOM 2375 N N . ASP A 1 324 ? -14.824 -10.510 11.372 1.00 97.56 324 ASP A N 1
ATOM 2376 C CA . ASP A 1 324 ? -14.483 -10.801 12.757 1.00 97.56 324 ASP A CA 1
ATOM 2377 C C . ASP A 1 324 ? -15.610 -11.562 13.430 1.00 97.56 324 ASP A C 1
ATOM 2379 O O . ASP A 1 324 ? -16.721 -11.045 13.581 1.00 97.56 324 ASP A O 1
ATOM 2383 N N . LYS A 1 325 ? -15.335 -12.791 13.875 1.00 97.69 325 LYS A N 1
ATOM 2384 C CA . LYS A 1 325 ? -16.293 -13.544 14.677 1.00 97.69 325 LYS A CA 1
ATOM 2385 C C . LYS A 1 325 ? -16.311 -12.996 16.100 1.00 97.69 325 LYS A C 1
ATOM 2387 O O . LYS A 1 325 ? -15.393 -13.249 16.884 1.00 97.69 325 LYS A O 1
ATOM 2392 N N . ILE A 1 326 ? -17.391 -12.303 16.438 1.00 97.31 326 ILE A N 1
ATOM 2393 C CA . ILE A 1 326 ? -17.668 -11.773 17.773 1.00 97.31 326 ILE A CA 1
ATOM 2394 C C . ILE A 1 326 ? -18.935 -12.421 18.325 1.00 97.31 326 ILE A C 1
ATOM 2396 O O . ILE A 1 326 ? -19.898 -12.639 17.591 1.00 97.31 326 ILE A O 1
ATOM 2400 N N . GLY A 1 327 ? -18.956 -12.736 19.622 1.00 93.56 327 GLY A N 1
ATOM 2401 C CA . GLY A 1 327 ? -20.123 -13.364 20.253 1.00 93.56 327 GLY A CA 1
ATOM 2402 C C . GLY A 1 327 ? -20.681 -14.532 19.424 1.00 93.56 327 GLY A C 1
ATOM 2403 O O . GLY A 1 327 ? -20.003 -15.543 19.231 1.00 93.56 327 GLY A O 1
ATOM 2404 N N . THR A 1 328 ? -21.908 -14.372 18.921 1.00 91.50 328 THR A N 1
ATOM 2405 C CA . THR A 1 328 ? -22.643 -15.375 18.134 1.00 91.50 328 THR A CA 1
ATOM 2406 C C . THR A 1 328 ? -22.504 -15.239 16.611 1.00 91.50 328 THR A C 1
ATOM 2408 O O . THR A 1 328 ? -22.944 -16.136 15.893 1.00 91.50 328 THR A O 1
ATOM 2411 N N . GLY A 1 329 ? -21.882 -14.180 16.082 1.00 97.69 329 GLY A N 1
ATOM 2412 C CA . GLY A 1 329 ? -21.858 -13.903 14.641 1.00 97.69 329 GLY A CA 1
ATOM 2413 C C . GLY A 1 329 ? -20.599 -13.185 14.163 1.00 97.69 329 GLY A C 1
ATOM 2414 O O . GLY A 1 329 ? -19.546 -13.295 14.779 1.00 97.69 329 GLY A O 1
ATOM 2415 N N . TYR A 1 330 ? -20.702 -12.505 13.027 1.00 98.50 330 TYR A N 1
ATOM 2416 C CA . TYR A 1 330 ? -19.610 -11.846 12.325 1.00 98.50 330 TYR A CA 1
ATOM 2417 C C . TYR A 1 330 ? -19.906 -10.365 12.121 1.00 98.50 330 TYR A C 1
ATOM 2419 O O . TYR A 1 330 ? -21.033 -9.992 11.795 1.00 98.50 330 TYR A O 1
ATOM 2427 N N . ILE A 1 331 ? -18.885 -9.530 12.252 1.00 98.12 331 ILE A N 1
ATOM 2428 C CA . ILE A 1 331 ? -18.907 -8.137 11.805 1.00 98.12 331 ILE A CA 1
ATOM 2429 C C . ILE A 1 331 ? -17.796 -7.919 10.781 1.00 98.12 331 ILE A C 1
ATOM 2431 O O . ILE A 1 331 ? -16.823 -8.666 10.753 1.00 98.12 331 ILE A O 1
ATOM 2435 N N . SER A 1 332 ? -17.951 -6.928 9.911 1.00 96.94 332 SER A N 1
ATOM 2436 C CA . SER A 1 332 ? -16.909 -6.599 8.939 1.00 96.94 332 SER A CA 1
ATOM 2437 C C . SER A 1 332 ? -15.729 -5.921 9.636 1.00 96.94 332 SER A C 1
ATOM 2439 O O . SER A 1 332 ? -15.910 -4.861 10.239 1.00 96.94 332 SER A O 1
ATOM 2441 N N . ASP A 1 333 ? -14.530 -6.470 9.447 1.00 94.31 333 ASP A N 1
ATOM 2442 C CA . ASP A 1 333 ? -13.249 -5.942 9.946 1.00 94.31 333 ASP A CA 1
ATOM 2443 C C . ASP A 1 333 ? -12.986 -4.504 9.452 1.00 94.31 333 ASP A C 1
ATOM 2445 O O . ASP A 1 333 ? -12.418 -3.683 10.160 1.00 94.31 333 ASP A O 1
ATOM 2449 N N . ALA A 1 334 ? -13.566 -4.118 8.306 1.00 88.25 334 ALA A N 1
ATOM 2450 C CA . ALA A 1 334 ? -13.540 -2.740 7.796 1.00 88.25 334 ALA A CA 1
ATOM 2451 C C . ALA A 1 334 ? -14.074 -1.665 8.777 1.00 88.25 334 ALA A C 1
ATOM 2453 O O . ALA A 1 334 ? -13.860 -0.470 8.560 1.00 88.25 334 ALA A O 1
ATOM 2454 N N . TYR A 1 335 ? -14.795 -2.064 9.829 1.00 93.94 335 TYR A N 1
ATOM 2455 C CA . TYR A 1 335 ? -15.312 -1.188 10.886 1.00 93.94 335 TYR A CA 1
ATOM 2456 C C . TYR A 1 335 ? -14.689 -1.461 12.260 1.00 93.94 335 TYR A C 1
ATOM 2458 O O . TYR A 1 335 ? -15.174 -0.928 13.257 1.00 93.94 335 TYR A O 1
ATOM 2466 N N . VAL A 1 336 ? -13.647 -2.283 12.351 1.00 92.56 336 VAL A N 1
ATOM 2467 C CA . VAL A 1 336 ? -13.023 -2.660 13.620 1.00 92.56 336 VAL A CA 1
ATOM 2468 C C . VAL A 1 336 ? -11.591 -2.152 13.643 1.00 92.56 336 VAL A C 1
ATOM 2470 O O . VAL A 1 336 ? -10.776 -2.480 12.793 1.00 92.56 336 VAL A O 1
ATOM 2473 N N . ALA A 1 337 ? -11.286 -1.317 14.632 1.00 82.88 337 ALA A N 1
ATOM 2474 C CA . ALA A 1 337 ? -9.929 -0.896 14.915 1.00 82.88 337 ALA A CA 1
ATOM 2475 C C . ALA A 1 337 ? -9.196 -2.079 15.535 1.00 82.88 337 ALA A C 1
ATOM 2477 O O . ALA A 1 337 ? -9.486 -2.483 16.665 1.00 82.88 337 ALA A O 1
ATOM 2478 N N . THR A 1 338 ? -8.245 -2.603 14.793 1.00 79.69 338 THR A N 1
ATOM 2479 C CA . THR A 1 338 ? -7.249 -3.568 15.236 1.00 79.69 338 THR A CA 1
ATOM 2480 C C . THR A 1 338 ? -5.874 -2.905 15.097 1.00 79.69 338 THR A C 1
ATOM 2482 O O . THR A 1 338 ? -5.733 -1.836 14.500 1.00 79.69 338 THR A O 1
ATOM 2485 N N . SER A 1 339 ? -4.821 -3.522 15.629 1.00 67.44 339 SER A N 1
ATOM 2486 C CA . SER A 1 339 ? -3.446 -3.069 15.376 1.00 67.44 339 SER A CA 1
ATOM 2487 C C . SER A 1 339 ? -2.933 -3.440 13.970 1.00 67.44 339 SER A C 1
ATOM 2489 O O . SER A 1 339 ? -1.751 -3.260 13.685 1.00 67.44 339 SER A O 1
ATOM 2491 N N . SER A 1 340 ? -3.785 -3.986 13.090 1.00 67.69 340 SER A N 1
ATOM 2492 C CA . SER A 1 340 ? -3.413 -4.479 11.758 1.00 67.69 340 SER A CA 1
ATOM 2493 C C . SER A 1 340 ? -4.640 -4.631 10.860 1.00 67.69 340 SER A C 1
ATOM 2495 O O . SER A 1 340 ? -5.559 -5.355 11.219 1.00 67.69 340 SER A O 1
ATOM 2497 N N . ASP A 1 341 ? -4.621 -4.080 9.643 1.00 61.75 341 ASP A N 1
ATOM 2498 C CA . ASP A 1 341 ? -5.699 -4.336 8.665 1.00 61.75 341 ASP A CA 1
ATOM 2499 C C . ASP A 1 341 ? -5.566 -5.718 7.967 1.00 61.75 341 ASP A C 1
ATOM 2501 O O . ASP A 1 341 ? -6.271 -6.035 7.006 1.00 61.75 341 ASP A O 1
ATOM 2505 N N . GLY A 1 342 ? -4.610 -6.540 8.417 1.00 70.38 342 GLY A N 1
ATOM 2506 C CA . GLY A 1 342 ? -4.492 -7.958 8.090 1.00 70.38 342 GLY A CA 1
ATOM 2507 C C . GLY A 1 342 ? -5.169 -8.848 9.135 1.00 70.38 342 GLY A C 1
ATOM 2508 O O . GLY A 1 342 ? -5.754 -8.386 10.107 1.00 70.38 342 GLY A O 1
ATOM 2509 N N . GLN A 1 343 ? -5.063 -10.165 8.958 1.00 79.06 343 GLN A N 1
ATOM 2510 C CA . GLN A 1 343 ? -5.654 -11.102 9.911 1.00 79.06 343 GLN A CA 1
ATOM 2511 C C . GLN A 1 343 ? -4.915 -11.018 11.263 1.00 79.06 343 GLN A C 1
ATOM 2513 O O . GLN A 1 343 ? -3.701 -11.203 11.315 1.00 79.06 343 GLN A O 1
ATOM 2518 N N . VAL A 1 344 ? -5.646 -10.748 12.345 1.00 80.81 344 VAL A N 1
ATOM 2519 C CA . VAL A 1 344 ? -5.152 -10.610 13.727 1.00 80.81 344 VAL A CA 1
ATOM 2520 C C . VAL A 1 344 ? -5.557 -11.765 14.641 1.00 80.81 344 VAL A C 1
ATOM 2522 O O . VAL A 1 344 ? -4.942 -11.949 15.686 1.00 80.81 344 VAL A O 1
ATOM 2525 N N . ALA A 1 345 ? -6.553 -12.565 14.251 1.00 86.81 345 ALA A N 1
ATOM 2526 C CA . ALA A 1 345 ? -7.014 -13.741 14.992 1.00 86.81 345 ALA A CA 1
ATOM 2527 C C . ALA A 1 345 ? -6.942 -15.021 14.142 1.00 86.81 345 ALA A C 1
ATOM 2529 O O . ALA A 1 345 ? -6.742 -14.972 12.926 1.00 86.81 345 ALA A O 1
ATOM 2530 N N . ALA A 1 346 ? -7.130 -16.184 14.765 1.00 87.69 346 ALA A N 1
ATOM 2531 C CA . ALA A 1 346 ? -7.134 -17.469 14.061 1.00 87.69 346 ALA A CA 1
ATOM 2532 C C . ALA A 1 346 ? -8.195 -17.509 12.954 1.00 87.69 346 ALA A C 1
ATOM 2534 O O . ALA A 1 346 ? -9.218 -16.835 13.048 1.00 87.69 346 ALA A O 1
ATOM 2535 N N . SER A 1 347 ? -7.997 -18.311 11.905 1.00 87.81 347 SER A N 1
ATOM 2536 C CA . SER A 1 347 ? -9.057 -18.513 10.910 1.00 87.81 347 SER A CA 1
ATOM 2537 C C . SER A 1 347 ? -10.219 -19.283 11.531 1.00 87.81 347 SER A C 1
ATOM 2539 O O . SER A 1 347 ? -10.007 -20.244 12.270 1.00 87.81 347 SER A O 1
ATOM 2541 N N . CYS A 1 348 ? -11.451 -18.864 11.250 1.00 91.25 348 CYS A N 1
ATOM 2542 C CA . CYS A 1 348 ? -12.612 -19.617 11.706 1.00 91.25 348 CYS A CA 1
ATOM 2543 C C . CYS A 1 348 ? -12.675 -20.995 11.023 1.00 91.25 348 CYS A C 1
ATOM 2545 O O . CYS A 1 348 ? -12.312 -21.070 9.845 1.00 91.25 348 CYS A O 1
ATOM 2547 N N . PRO A 1 349 ? -13.158 -22.034 11.735 1.00 83.44 349 PRO A N 1
ATOM 2548 C CA . PRO A 1 349 ? -13.381 -23.363 11.168 1.00 83.44 349 PRO A CA 1
ATOM 2549 C C . PRO A 1 349 ? -14.277 -23.370 9.925 1.00 83.44 349 PRO A C 1
ATOM 2551 O O . PRO A 1 349 ? -15.163 -22.480 9.805 1.00 83.44 349 PRO A O 1
#

Secondary structure (DSSP, 8-state):
-PPP---------------------------------------------------------------SS-HHHHHHHHHHHHHTTT---HHHHHHHHHHHHTT--BGGG-S---S---TTPPB-TTSTTSBBPB-TTSSSTTSS-BTTTTB-SSSHHHHHHHH-GGGGSHHHHHHHHHHHHHHHHHH-SSS----S-HHHHHHHHHHHHHH--TTSHHHHHHHHHIIIIIIS---HHHHHHHHHHHHHHHHHH--SSSS-SS----S-EEEEE-STTSPEEEESSSSTTSPEEEEE-TT-EEEE-EEEEEEEEEETTEEEEEEEEETTEEEEGGGEE-S-SS--SPBP-

pLDDT: mean 77.7, std 23.29, range [25.67, 98.62]

Sequence (349 aa):
MLAEYVGMHQQPATRTLISAFLLGVTIASGACLGDADEDPVAAEGEAEEEGEEGEVFEEPDGGGLRLVISRQATVNTVRDVARARGITNGTLIAGIANAETNLTHCRADYYTQQCAQTVGTPKSPSCDGGSVLVGNADSSCAQGGLGMFQIDYGTQTQTIAHYGKKVLSLSGNIGLGIDHILNDLWMCSLTPKWGSDRTVALQRAVTWLNGARRGTADYNTFFMCMSRHYNGAGTQAQANYYKSKTEDVFNQYGSGNTTPPPPTPTGSAPGRVNTAGVALTIRSGASSTSTAVGTVADGTNVTIRCQKRGESITGTYGTSNLWDKIGTGYISDAYVATSSDGQVAASCP